Protein AF-A0A964V920-F1 (afdb_monomer_lite)

Radius of gyration: 28.61 Å; chains: 1; bounding box: 91×69×98 Å

Sequence (365 aa):
MGSPFAIFSTWSSLCLISLILVFPAISQGGIHVPGEPPLLPPNPTFSQTRLVLSELRGLAMAEQSEQLKAQSGLYPFYSGLRKTVEEKIAQGKATLDEEIQLGGCLLRLNQPAKAMAVLEAAWKKAPADFPSKHLLLANLATAYGVNDLFIDRAVDTQRDAIKAWPGPEKDFKKWEAAFRAEVVFLKLLQEKQLKGNSRERPEDAPPAVFGNFSNEWKKSTFQPGKTSIAFYERFPPDSMEICSLFLTWLPLDNQLYWLYGELLNATGDKIAAGKVLDELINARQM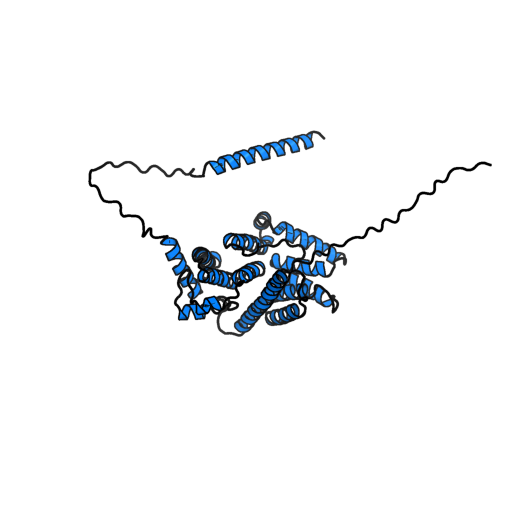SNSPALFEHSKILRRQSAEGPLEKDAPRPEKKGEDSPSKEAEKPRNLLGGDLRFLVVGLIAGIFTCFILQKQFKQWLGK

Structure (mmCIF, N/CA/C/O backbone):
data_AF-A0A964V920-F1
#
_entry.id   AF-A0A964V920-F1
#
loop_
_atom_site.group_PDB
_atom_site.id
_atom_site.type_symbol
_atom_site.label_atom_id
_atom_site.label_alt_id
_atom_site.label_comp_id
_atom_site.label_asym_id
_atom_site.label_entity_id
_atom_site.label_seq_id
_atom_site.pdbx_PDB_ins_code
_atom_site.Cartn_x
_atom_site.Cartn_y
_atom_site.Cartn_z
_atom_site.occupancy
_atom_site.B_iso_or_equiv
_atom_site.auth_seq_id
_atom_site.auth_comp_id
_atom_site.auth_asym_id
_atom_site.auth_atom_id
_atom_site.pdbx_PDB_model_num
ATOM 1 N N . MET A 1 1 ? -36.321 45.200 62.699 1.00 42.34 1 MET A N 1
ATOM 2 C CA . MET A 1 1 ? -37.104 44.948 61.470 1.00 42.34 1 MET A CA 1
ATOM 3 C C . MET A 1 1 ? -36.467 45.758 60.356 1.00 42.34 1 MET A C 1
ATOM 5 O O . MET A 1 1 ? -36.460 46.974 60.459 1.00 42.34 1 MET A O 1
ATOM 9 N N . GLY A 1 2 ? -35.841 45.104 59.380 1.00 42.81 2 GLY A N 1
ATOM 10 C CA . GLY A 1 2 ? -35.085 45.771 58.316 1.00 42.81 2 GLY A CA 1
ATOM 11 C C . GLY A 1 2 ? -34.048 44.821 57.733 1.00 42.81 2 GLY A C 1
ATOM 12 O O . GLY A 1 2 ? -32.896 44.835 58.152 1.00 42.81 2 GLY A O 1
ATOM 13 N N . SER A 1 3 ? -34.503 43.950 56.835 1.00 41.03 3 SER A N 1
ATOM 14 C CA . SER A 1 3 ? -33.680 42.987 56.099 1.00 41.03 3 SER A CA 1
ATOM 15 C C . SER A 1 3 ? -33.380 43.496 54.679 1.00 41.03 3 SER A C 1
ATOM 17 O O . SER A 1 3 ? -34.088 44.382 54.197 1.00 41.03 3 SER A O 1
ATOM 19 N N . PRO A 1 4 ? -32.327 42.970 54.026 1.00 61.66 4 PRO A N 1
ATOM 20 C CA . PRO A 1 4 ? -31.564 43.668 52.996 1.00 61.66 4 PRO A CA 1
ATOM 21 C C . PRO A 1 4 ? -31.785 43.138 51.564 1.00 61.66 4 PRO A C 1
ATOM 23 O O . PRO A 1 4 ? -32.410 42.105 51.351 1.00 61.66 4 PRO A O 1
ATOM 26 N N . PHE A 1 5 ? -31.233 43.894 50.607 1.00 53.88 5 PHE A N 1
ATOM 27 C CA . PHE A 1 5 ? -30.747 43.531 49.265 1.00 53.88 5 PHE A CA 1
ATOM 28 C C . PHE A 1 5 ? -30.962 42.089 48.755 1.00 53.88 5 PHE A C 1
ATOM 30 O O . PHE A 1 5 ? -30.402 41.143 49.302 1.00 53.88 5 PHE A O 1
ATOM 37 N N . ALA A 1 6 ? -31.573 41.964 47.569 1.00 44.09 6 ALA A N 1
ATOM 38 C CA . ALA A 1 6 ? -31.271 40.883 46.627 1.00 44.09 6 ALA A CA 1
ATOM 39 C C . ALA A 1 6 ? -31.465 41.350 45.173 1.00 44.09 6 ALA A C 1
ATOM 41 O O . ALA A 1 6 ? -32.558 41.708 44.740 1.00 44.09 6 ALA A O 1
ATOM 42 N N . ILE A 1 7 ? -30.350 41.359 44.447 1.00 46.28 7 ILE A N 1
ATOM 43 C CA . ILE A 1 7 ? -30.202 41.644 43.020 1.00 46.28 7 ILE A CA 1
ATOM 44 C C . ILE A 1 7 ? -30.620 40.382 42.256 1.00 46.28 7 ILE A C 1
ATOM 46 O O . ILE A 1 7 ? -29.995 39.336 42.420 1.00 46.28 7 ILE A O 1
ATOM 50 N N . PHE A 1 8 ? -31.654 40.463 41.418 1.00 41.94 8 PHE A N 1
ATOM 51 C CA . PHE A 1 8 ? -31.986 39.397 40.470 1.00 41.94 8 PHE A CA 1
ATOM 52 C C . PHE A 1 8 ? -31.088 39.527 39.236 1.00 41.94 8 PHE A C 1
ATOM 54 O O . PHE A 1 8 ? -31.253 40.446 38.433 1.00 41.94 8 PHE A O 1
ATOM 61 N N . SER A 1 9 ? -30.118 38.618 39.104 1.00 42.16 9 SER A N 1
ATOM 62 C CA . SER A 1 9 ? -29.313 38.468 37.895 1.00 42.16 9 SER A CA 1
ATOM 63 C C . SER A 1 9 ? -30.071 37.642 36.854 1.00 42.16 9 SER A C 1
ATOM 65 O O . SER A 1 9 ? -30.675 36.606 37.137 1.00 42.16 9 SER A O 1
ATOM 67 N N . THR A 1 10 ? -30.059 38.140 35.627 1.00 46.12 10 THR A N 1
ATOM 68 C CA . THR A 1 10 ? -30.609 37.508 34.435 1.00 46.12 10 THR A CA 1
ATOM 69 C C . THR A 1 10 ? -29.716 36.343 34.009 1.00 46.12 10 THR A C 1
ATOM 71 O O . THR A 1 10 ? -28.602 36.525 33.519 1.00 46.12 10 THR A O 1
ATOM 74 N N . TRP A 1 11 ? -30.207 35.117 34.184 1.00 39.06 11 TRP A N 1
ATOM 75 C CA . TRP A 1 11 ? -29.575 33.913 33.649 1.00 39.06 11 TRP A CA 1
ATOM 76 C C . TRP A 1 11 ? -29.790 33.856 32.133 1.00 39.06 11 TRP A C 1
ATOM 78 O O . TRP A 1 11 ? -30.813 33.384 31.639 1.00 39.06 11 TRP A O 1
ATOM 88 N N . SER A 1 12 ? -28.814 34.371 31.386 1.00 40.31 12 SER A N 1
ATOM 89 C CA . SER A 1 12 ? -28.723 34.165 29.942 1.00 40.31 12 SER A CA 1
ATOM 90 C C . SER A 1 12 ? -28.344 32.713 29.673 1.00 40.31 12 SER A C 1
ATOM 92 O O . SER A 1 12 ? -27.230 32.277 29.956 1.00 40.31 12 SER A O 1
ATOM 94 N N . SER A 1 13 ? -29.301 31.966 29.128 1.00 42.69 13 SER A N 1
ATOM 95 C CA . SER A 1 13 ? -29.110 30.618 28.604 1.00 42.69 13 SER A CA 1
ATOM 96 C C . SER A 1 13 ? -28.211 30.672 27.366 1.00 42.69 13 SER A C 1
ATOM 98 O O . SER A 1 13 ? -28.683 30.805 26.240 1.00 42.69 13 SER A O 1
ATOM 100 N N . LEU A 1 14 ? -26.899 30.580 27.571 1.00 39.88 14 LEU A N 1
ATOM 101 C CA . LEU A 1 14 ? -25.943 30.274 26.511 1.00 39.88 14 LEU A CA 1
ATOM 102 C C . LEU A 1 14 ? -26.064 28.781 26.185 1.00 39.88 14 LEU A C 1
ATOM 104 O O . LEU A 1 14 ? -25.364 27.939 26.744 1.00 39.88 14 LEU A O 1
ATOM 108 N N . CYS A 1 15 ? -26.980 28.459 25.269 1.00 38.25 15 CYS A N 1
ATOM 109 C CA . CYS A 1 15 ? -26.906 27.235 24.482 1.00 38.25 15 CYS A CA 1
ATOM 110 C C . CYS A 1 15 ? -25.593 27.270 23.693 1.00 38.25 15 CYS A C 1
ATOM 112 O O . CYS A 1 15 ? -25.516 27.836 22.603 1.00 38.25 15 CYS A O 1
ATOM 114 N N . LEU A 1 16 ? -24.548 26.678 24.268 1.00 35.72 16 LEU A N 1
ATOM 115 C CA . LEU A 1 16 ? -23.360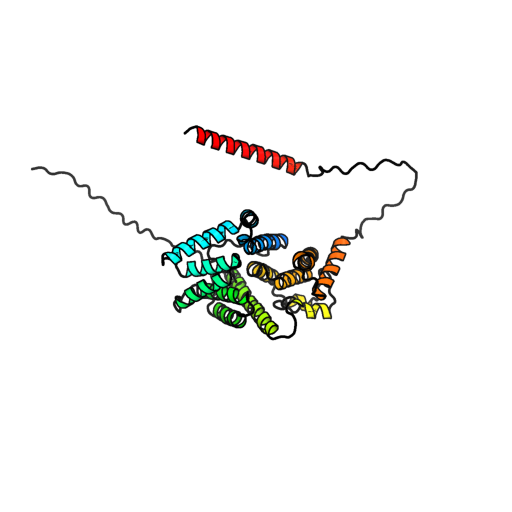 26.253 23.544 1.00 35.72 16 LEU A CA 1
ATOM 116 C C . LEU A 1 16 ? -23.809 25.172 22.557 1.00 35.72 16 LEU A C 1
ATOM 118 O O . LEU A 1 16 ? -23.833 23.982 22.865 1.00 35.72 16 LEU A O 1
ATOM 122 N N . ILE A 1 17 ? -24.208 25.612 21.365 1.00 40.47 17 ILE A N 1
ATOM 123 C CA . ILE A 1 17 ? -24.264 24.769 20.178 1.00 40.47 17 ILE A CA 1
ATOM 124 C C . ILE A 1 17 ? -22.823 24.309 19.965 1.00 40.47 17 ILE A C 1
ATOM 126 O O . ILE A 1 17 ? -22.006 25.009 19.369 1.00 40.47 17 ILE A O 1
ATOM 130 N N . SER A 1 18 ? -22.494 23.146 20.528 1.00 37.16 18 SER A N 1
ATOM 131 C CA . SER A 1 18 ? -21.331 22.373 20.121 1.00 37.16 18 SER A CA 1
ATOM 132 C C . SER A 1 18 ? -21.598 21.957 18.686 1.00 37.16 18 SER A C 1
ATOM 134 O O . SER A 1 18 ? -22.197 20.919 18.416 1.00 37.16 18 SER A O 1
ATOM 136 N N . LEU A 1 19 ? -21.216 22.834 17.761 1.00 34.91 19 LEU A N 1
ATOM 137 C CA . LEU A 1 19 ? -21.090 22.517 16.357 1.00 34.91 19 LEU A CA 1
ATOM 138 C C . LEU A 1 19 ? -19.951 21.498 16.278 1.00 34.91 19 LEU A C 1
ATOM 140 O O . LEU A 1 19 ? -18.784 21.854 16.125 1.00 34.91 19 LEU A O 1
ATOM 144 N N . ILE A 1 20 ? -20.287 20.224 16.483 1.00 35.53 20 ILE A N 1
ATOM 145 C CA . ILE A 1 20 ? -19.425 19.108 16.127 1.00 35.53 20 ILE A CA 1
ATOM 146 C C . ILE A 1 20 ? -19.290 19.227 14.613 1.00 35.53 20 ILE A C 1
ATOM 148 O O . ILE A 1 20 ? -20.144 18.773 13.853 1.00 35.53 20 ILE A O 1
ATOM 152 N N . LEU A 1 21 ? -18.248 19.932 14.175 1.00 31.80 21 LEU A N 1
ATOM 153 C CA . LEU A 1 21 ? -17.734 19.818 12.826 1.00 31.80 21 LEU A CA 1
ATOM 154 C C . LEU A 1 21 ? -17.261 18.374 12.712 1.00 31.80 21 LEU A C 1
ATOM 156 O O . LEU A 1 21 ? -16.116 18.047 13.018 1.00 31.80 21 LEU A O 1
ATOM 160 N N . VAL A 1 22 ? -18.187 17.498 12.324 1.00 33.38 22 VAL A N 1
ATOM 161 C CA . VAL A 1 22 ? -17.870 16.222 11.703 1.00 33.38 22 VAL A CA 1
ATOM 162 C C . VAL A 1 22 ? -17.134 16.618 10.434 1.00 33.38 22 VAL A C 1
ATOM 164 O O . VAL A 1 22 ? -17.746 16.895 9.403 1.00 33.38 22 VAL A O 1
ATOM 167 N N . PHE A 1 23 ? -15.815 16.786 10.541 1.00 33.75 23 PHE A N 1
ATOM 168 C CA . PHE A 1 23 ? -14.968 16.860 9.368 1.00 33.75 23 PHE A CA 1
ATOM 169 C C . PHE A 1 23 ? -15.280 15.582 8.597 1.00 33.75 23 PHE A C 1
ATOM 171 O O . PHE A 1 23 ? -15.105 14.506 9.176 1.00 33.75 23 PHE A O 1
ATOM 178 N N . PRO A 1 24 ? -15.822 15.669 7.366 1.00 38.16 24 PRO A N 1
ATOM 179 C CA . PRO A 1 24 ? -16.052 14.476 6.577 1.00 38.16 24 PRO A CA 1
ATOM 180 C C . PRO A 1 24 ? -14.706 13.772 6.514 1.00 38.16 24 PRO A C 1
ATOM 182 O O . PRO A 1 24 ? -13.712 14.375 6.087 1.00 38.16 24 PRO A O 1
ATOM 185 N N . ALA A 1 25 ? -14.662 12.562 7.077 1.00 42.47 25 ALA A N 1
ATOM 186 C CA . ALA A 1 25 ? -13.478 11.735 7.048 1.00 42.47 25 ALA A CA 1
ATOM 187 C C . ALA A 1 25 ? -13.023 11.734 5.595 1.00 42.47 25 ALA A C 1
ATOM 189 O O . ALA A 1 25 ? -13.788 11.404 4.692 1.00 42.47 25 ALA A O 1
ATOM 190 N N . ILE A 1 26 ? -11.817 12.243 5.361 1.00 44.16 26 ILE A N 1
ATOM 191 C CA . ILE A 1 26 ? -11.209 12.199 4.044 1.00 44.16 26 ILE A CA 1
ATOM 192 C C . ILE A 1 26 ? -11.205 10.719 3.693 1.00 44.16 26 ILE A C 1
ATOM 194 O O . ILE A 1 26 ? -10.486 9.966 4.340 1.00 44.16 26 ILE A O 1
ATOM 198 N N . SER A 1 27 ? -12.065 10.309 2.760 1.00 46.28 27 SER A N 1
ATOM 199 C CA . SER A 1 27 ? -12.111 8.932 2.290 1.00 46.28 27 SER A CA 1
ATOM 200 C C . SER A 1 27 ? -10.770 8.661 1.608 1.00 46.28 27 SER A C 1
ATOM 202 O O . SER A 1 27 ? -10.536 9.051 0.467 1.00 46.28 27 SER A O 1
ATOM 204 N N . GLN A 1 28 ? -9.814 8.159 2.381 1.00 56.12 28 GLN A N 1
ATOM 205 C CA . GLN A 1 28 ? -8.540 7.643 1.907 1.00 56.12 28 GLN A CA 1
ATOM 206 C C . GLN A 1 28 ? -8.825 6.179 1.631 1.00 56.12 28 GLN A C 1
ATOM 208 O O . GLN A 1 28 ? -9.186 5.517 2.575 1.00 56.12 28 GLN A O 1
ATOM 213 N N . GLY A 1 29 ? -8.734 5.643 0.415 1.00 58.56 29 GLY A N 1
ATOM 214 C CA . GLY A 1 29 ? -8.938 4.192 0.260 1.00 58.56 29 GLY A CA 1
ATOM 215 C C . GLY A 1 29 ? -7.965 3.374 1.140 1.00 58.56 29 GLY A C 1
ATOM 216 O O . GLY A 1 29 ? -6.913 3.887 1.534 1.00 58.56 29 GLY A O 1
ATOM 217 N N . GLY A 1 30 ? -8.276 2.097 1.371 1.00 80.56 30 GLY A N 1
ATOM 218 C CA . GLY A 1 30 ? -7.382 1.052 1.873 1.00 80.56 30 GLY A CA 1
ATOM 219 C C . GLY A 1 30 ? -7.142 1.037 3.376 1.00 80.56 30 GLY A C 1
ATOM 220 O O . GLY A 1 30 ? -8.001 0.578 4.121 1.00 80.56 30 GLY A O 1
ATOM 221 N N . ILE A 1 31 ? -5.946 1.447 3.827 1.00 91.06 31 ILE A N 1
ATOM 222 C CA . ILE A 1 31 ? -5.672 1.574 5.269 1.00 91.06 31 ILE A CA 1
ATOM 223 C C . ILE A 1 31 ? -6.247 2.900 5.756 1.00 91.06 31 ILE A C 1
ATOM 225 O O . ILE A 1 31 ? -5.684 3.965 5.511 1.00 91.06 31 ILE A O 1
ATOM 229 N N . HIS A 1 32 ? -7.338 2.801 6.502 1.00 90.12 32 HIS A N 1
ATOM 230 C CA . HIS A 1 32 ? -8.063 3.912 7.093 1.00 90.12 32 HIS A CA 1
ATOM 231 C C . HIS A 1 32 ? -7.600 4.146 8.529 1.00 90.12 32 HIS A C 1
ATOM 233 O O . HIS A 1 32 ? -7.903 3.361 9.432 1.00 90.12 32 HIS A O 1
ATOM 239 N N . VAL A 1 33 ? -6.902 5.255 8.762 1.00 92.25 33 VAL A N 1
ATOM 240 C CA . VAL A 1 33 ? -6.601 5.762 10.107 1.00 92.25 33 VAL A CA 1
ATOM 241 C C . VAL A 1 33 ? -7.233 7.150 10.222 1.00 92.25 33 VAL A C 1
ATOM 243 O O . VAL A 1 33 ? -6.644 8.131 9.771 1.00 92.25 33 VAL A O 1
ATOM 246 N N . PRO A 1 34 ? -8.450 7.275 10.786 1.00 84.31 34 PRO A N 1
ATOM 247 C CA . PRO A 1 34 ? -9.094 8.575 10.957 1.00 84.31 34 PRO A CA 1
ATOM 248 C C . PRO A 1 34 ? -8.151 9.598 11.609 1.00 84.31 34 PRO A C 1
ATOM 250 O O . PRO A 1 34 ? -7.499 9.302 12.608 1.00 84.31 34 PRO A O 1
ATOM 253 N N . GLY A 1 35 ? -8.045 10.797 11.030 1.00 83.25 35 GLY A N 1
ATOM 254 C CA . GLY A 1 35 ? -7.129 11.846 11.502 1.00 83.25 35 GLY A CA 1
ATOM 255 C C . GLY A 1 35 ? -5.669 11.710 11.042 1.00 83.25 35 GLY A C 1
ATOM 256 O O . GLY A 1 35 ? -4.861 12.577 11.370 1.00 83.25 35 GLY A O 1
ATOM 257 N N . GLU A 1 36 ? -5.321 10.676 10.272 1.00 87.69 36 GLU A N 1
ATOM 258 C CA . GLU A 1 36 ? -4.019 10.567 9.610 1.00 87.69 36 GLU A CA 1
ATOM 259 C C . GLU A 1 36 ? -3.885 11.650 8.523 1.00 87.69 36 GLU A C 1
ATOM 261 O O . GLU A 1 36 ? -4.771 11.781 7.666 1.00 87.69 36 GLU A O 1
ATOM 266 N N . PRO A 1 37 ? -2.800 12.449 8.526 1.00 84.81 37 PRO A N 1
ATOM 267 C CA . PRO A 1 37 ? -2.555 13.393 7.445 1.00 84.81 37 PRO A CA 1
ATOM 268 C C . PRO A 1 37 ? -2.375 12.642 6.116 1.00 84.81 37 PRO A C 1
ATOM 270 O O . PRO A 1 37 ? -1.885 11.512 6.110 1.00 84.81 37 PRO A O 1
ATOM 273 N N . PRO A 1 38 ? -2.735 13.249 4.972 1.00 87.19 38 PRO A N 1
ATOM 274 C CA . PRO A 1 38 ? -2.490 12.624 3.680 1.00 87.19 38 PRO A CA 1
ATOM 275 C C . PRO A 1 38 ? -0.991 12.348 3.518 1.00 87.19 38 PRO A C 1
ATOM 277 O O . PRO A 1 38 ? -0.176 13.269 3.560 1.00 87.19 38 PRO A O 1
ATOM 280 N N . LEU A 1 39 ? -0.637 11.074 3.338 1.00 91.69 39 LEU A N 1
ATOM 281 C CA . LEU A 1 39 ? 0.758 10.651 3.199 1.00 91.69 39 LEU A CA 1
ATOM 282 C C . LEU A 1 39 ? 1.371 11.119 1.877 1.00 91.69 39 LEU A C 1
ATOM 284 O O . LEU A 1 39 ? 2.557 11.426 1.816 1.00 91.69 39 LEU A O 1
ATOM 288 N N . LEU A 1 40 ? 0.563 11.179 0.818 1.00 91.69 40 LEU A N 1
ATOM 289 C CA . LEU A 1 40 ? 0.979 11.625 -0.506 1.00 91.69 40 LEU A CA 1
ATOM 290 C C . LEU A 1 40 ? 0.115 12.806 -0.961 1.00 91.69 40 LEU A C 1
ATOM 292 O O . LEU A 1 40 ? -1.093 12.813 -0.709 1.00 91.69 40 LEU A O 1
ATOM 296 N N . PRO A 1 41 ? 0.705 13.801 -1.645 1.00 91.00 41 PRO A N 1
ATOM 297 C CA . PRO A 1 41 ? -0.080 14.789 -2.367 1.00 91.00 41 PRO A CA 1
ATOM 298 C C . PRO A 1 41 ? -0.758 14.143 -3.591 1.00 91.00 41 PRO A C 1
ATOM 300 O O . PRO A 1 41 ? -0.290 13.101 -4.060 1.00 91.00 41 PRO A O 1
ATOM 303 N N . PRO A 1 42 ? -1.800 14.775 -4.161 1.00 87.25 42 PRO A N 1
ATOM 304 C CA . PRO A 1 42 ? -2.333 14.377 -5.462 1.00 87.25 42 PRO A CA 1
ATOM 305 C C . PRO A 1 42 ? -1.228 14.375 -6.524 1.00 87.25 42 PRO A C 1
ATOM 307 O O . PRO A 1 42 ? -0.417 15.302 -6.564 1.00 87.25 42 PRO A O 1
ATOM 310 N N . ASN A 1 43 ? -1.218 13.366 -7.398 1.00 87.44 43 ASN A N 1
ATOM 311 C CA . ASN A 1 43 ? -0.181 13.165 -8.424 1.00 87.44 43 ASN A CA 1
ATOM 312 C C . ASN A 1 43 ? 1.257 13.193 -7.857 1.00 87.44 43 ASN A C 1
ATOM 314 O O . ASN A 1 43 ? 2.065 14.049 -8.237 1.00 87.44 43 ASN A O 1
ATOM 318 N N . PRO A 1 44 ? 1.600 12.281 -6.931 1.00 92.75 44 PRO A N 1
ATOM 319 C CA . PRO A 1 44 ? 2.896 12.307 -6.273 1.00 92.75 44 PRO A CA 1
ATOM 320 C C . PRO A 1 44 ? 4.027 12.016 -7.264 1.00 92.75 44 PRO A C 1
ATOM 322 O O . PRO A 1 44 ? 3.958 11.097 -8.080 1.00 92.75 44 PRO A O 1
ATOM 325 N N . THR A 1 45 ? 5.121 12.767 -7.155 1.00 95.62 45 THR A N 1
ATOM 326 C CA . THR A 1 45 ? 6.350 12.486 -7.911 1.00 95.62 45 THR A CA 1
ATOM 327 C C . THR A 1 45 ? 7.004 11.185 -7.436 1.00 95.62 45 THR A C 1
ATOM 329 O O . THR A 1 45 ? 6.775 10.720 -6.312 1.00 95.62 45 THR A O 1
ATOM 332 N N . PHE A 1 46 ? 7.909 10.626 -8.248 1.00 96.31 46 PHE A N 1
ATOM 333 C CA . PHE A 1 46 ? 8.715 9.471 -7.844 1.00 96.31 46 PHE A CA 1
ATOM 334 C C . PHE A 1 46 ? 9.451 9.700 -6.515 1.00 96.31 46 PHE A C 1
ATOM 336 O O . PHE A 1 46 ? 9.410 8.845 -5.632 1.00 96.31 46 PHE A O 1
ATOM 343 N N . SER A 1 47 ? 10.088 10.863 -6.347 1.00 97.00 47 SER A N 1
ATOM 344 C CA . SER A 1 47 ? 10.846 11.197 -5.136 1.00 97.00 47 SER A CA 1
ATOM 345 C C . SER A 1 47 ? 9.960 11.268 -3.891 1.00 97.00 47 SER A C 1
ATOM 347 O O . SER A 1 47 ? 10.352 10.756 -2.846 1.00 97.00 47 SER A O 1
ATOM 349 N N . GLN A 1 48 ? 8.763 11.858 -4.003 1.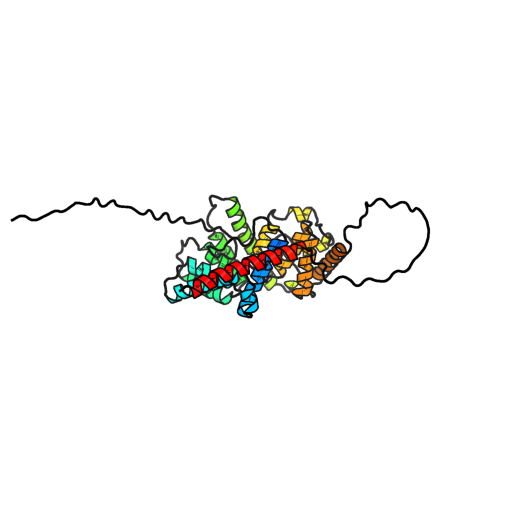00 96.00 48 GLN A N 1
ATOM 350 C CA . GLN A 1 48 ? 7.795 11.920 -2.901 1.00 96.00 48 GLN A CA 1
ATOM 351 C C . GLN A 1 48 ? 7.295 10.524 -2.527 1.00 96.00 48 GLN A C 1
ATOM 353 O O . GLN A 1 48 ? 7.355 10.149 -1.358 1.00 96.00 48 GLN A O 1
ATOM 358 N N . THR A 1 49 ? 6.890 9.731 -3.524 1.00 96.38 49 THR A N 1
ATOM 359 C CA . THR A 1 49 ? 6.439 8.348 -3.313 1.00 96.38 49 THR A CA 1
ATOM 360 C C . THR A 1 49 ? 7.524 7.520 -2.631 1.00 96.38 49 THR A C 1
ATOM 362 O O . THR A 1 49 ? 7.263 6.843 -1.641 1.00 96.38 49 THR A O 1
ATOM 365 N N . ARG A 1 50 ? 8.773 7.620 -3.102 1.00 95.94 50 ARG A N 1
ATOM 366 C CA . ARG A 1 50 ? 9.911 6.890 -2.532 1.00 95.94 50 ARG A CA 1
ATOM 367 C C . ARG A 1 50 ? 10.245 7.324 -1.104 1.00 95.94 50 ARG A C 1
ATOM 369 O O . ARG A 1 50 ? 10.582 6.465 -0.293 1.00 95.94 50 ARG A O 1
ATOM 376 N N . LEU A 1 51 ? 10.164 8.621 -0.797 1.00 94.81 51 LEU A N 1
ATOM 377 C CA . LEU A 1 51 ? 10.414 9.143 0.549 1.00 94.81 51 LEU A CA 1
ATOM 378 C C . LEU A 1 51 ? 9.400 8.577 1.548 1.00 94.81 51 LEU A C 1
ATOM 380 O O . LEU A 1 51 ? 9.796 7.946 2.524 1.00 94.81 51 LEU A O 1
ATOM 384 N N . VAL A 1 52 ? 8.107 8.718 1.247 1.00 94.69 52 VAL A N 1
ATOM 385 C CA . VAL A 1 52 ? 7.012 8.195 2.081 1.00 94.69 52 VAL A CA 1
ATOM 386 C C . VAL A 1 52 ? 7.131 6.685 2.245 1.00 94.69 52 VAL A C 1
ATOM 388 O O . VAL A 1 52 ? 7.044 6.158 3.351 1.00 94.69 52 VAL A O 1
ATOM 391 N N . LEU A 1 53 ? 7.405 5.973 1.152 1.00 94.81 53 LEU A N 1
ATOM 392 C CA . LEU A 1 53 ? 7.585 4.529 1.179 1.00 94.81 53 LEU A CA 1
ATOM 393 C C . LEU A 1 53 ? 8.765 4.114 2.071 1.00 94.81 53 LEU A C 1
ATOM 395 O O . LEU A 1 53 ? 8.661 3.130 2.800 1.00 94.81 53 LEU A O 1
ATOM 399 N N . SER A 1 54 ? 9.870 4.866 2.061 1.00 93.00 54 SER A N 1
ATOM 400 C CA . SER A 1 54 ? 11.004 4.634 2.963 1.00 93.00 54 SER A CA 1
ATOM 401 C C . SER A 1 54 ? 10.612 4.804 4.432 1.00 93.00 54 SER A C 1
ATOM 403 O O . SER A 1 54 ? 10.997 3.973 5.254 1.00 93.00 54 SER A O 1
ATOM 405 N N . GLU A 1 55 ? 9.834 5.835 4.769 1.00 92.88 55 GLU A N 1
ATOM 406 C CA . GLU A 1 55 ? 9.355 6.051 6.140 1.00 92.88 55 GLU A CA 1
ATOM 407 C C . GLU A 1 55 ? 8.432 4.920 6.604 1.00 92.88 55 GLU A C 1
ATOM 409 O O . GLU A 1 55 ? 8.646 4.359 7.680 1.00 92.88 55 GLU A O 1
ATOM 414 N N . LEU A 1 56 ? 7.462 4.529 5.771 1.00 93.25 56 LEU A N 1
ATOM 415 C CA . LEU A 1 56 ? 6.517 3.448 6.068 1.00 93.25 56 LEU A CA 1
ATOM 416 C C . LEU A 1 56 ? 7.211 2.088 6.222 1.00 93.25 56 LEU A C 1
ATOM 418 O O . LEU A 1 56 ? 6.902 1.321 7.130 1.00 93.25 56 LEU A O 1
ATOM 422 N N . ARG A 1 57 ? 8.197 1.787 5.371 1.00 92.06 57 ARG A N 1
ATOM 423 C CA . ARG A 1 57 ? 9.024 0.575 5.506 1.00 92.06 57 ARG A CA 1
ATOM 424 C C . ARG A 1 57 ? 9.857 0.607 6.788 1.00 92.06 57 ARG A C 1
ATOM 426 O O . ARG A 1 57 ? 10.028 -0.428 7.424 1.00 92.06 57 ARG A O 1
ATOM 433 N N . GLY A 1 58 ? 10.337 1.788 7.181 1.00 90.75 58 GLY A N 1
ATOM 434 C CA . GLY A 1 58 ? 11.015 2.002 8.456 1.00 90.75 58 GLY A CA 1
ATOM 435 C C . GLY A 1 58 ? 10.125 1.674 9.656 1.00 90.75 58 GLY A C 1
ATOM 436 O O . GLY A 1 58 ? 10.589 1.006 10.576 1.00 90.75 58 GLY A O 1
ATOM 437 N N . LEU A 1 59 ? 8.838 2.053 9.623 1.00 90.44 59 LEU A N 1
ATOM 438 C CA . LEU A 1 59 ? 7.869 1.717 10.681 1.00 90.44 59 LEU A CA 1
ATOM 439 C C . LEU A 1 59 ? 7.744 0.214 10.900 1.00 90.44 59 LEU A C 1
ATOM 441 O O . LEU A 1 59 ? 7.762 -0.244 12.041 1.00 90.44 59 LEU A O 1
ATOM 445 N N . ALA A 1 60 ? 7.673 -0.549 9.810 1.00 85.06 60 ALA A N 1
ATOM 446 C CA . ALA A 1 60 ? 7.527 -1.998 9.863 1.00 85.06 60 ALA A CA 1
ATOM 447 C C . ALA A 1 60 ? 8.700 -2.710 10.559 1.00 85.06 60 ALA A C 1
ATOM 449 O O . ALA A 1 60 ? 8.535 -3.814 11.077 1.00 85.06 60 ALA A O 1
ATOM 450 N N . MET A 1 61 ? 9.877 -2.080 10.569 1.00 82.56 61 MET A N 1
ATOM 451 C CA . MET A 1 61 ? 11.095 -2.588 11.205 1.00 82.56 61 MET A CA 1
ATOM 452 C C . MET A 1 61 ? 11.386 -1.916 12.554 1.00 82.56 61 MET A C 1
ATOM 454 O O . MET A 1 61 ? 12.269 -2.359 13.289 1.00 82.56 61 MET A O 1
ATOM 458 N N . ALA A 1 62 ? 10.658 -0.850 12.897 1.00 77.00 62 ALA A N 1
ATOM 459 C CA . ALA A 1 62 ? 10.985 0.019 14.018 1.00 77.00 62 ALA A CA 1
ATOM 460 C C . ALA A 1 62 ? 10.907 -0.705 15.368 1.00 77.00 62 ALA A C 1
ATOM 462 O O . ALA A 1 62 ? 11.733 -0.451 16.235 1.00 77.00 62 ALA A O 1
ATOM 463 N N . GLU A 1 63 ? 9.995 -1.664 15.564 1.00 72.94 63 GLU A N 1
ATOM 464 C CA . GLU A 1 63 ? 9.936 -2.412 16.833 1.00 72.94 63 GLU A CA 1
ATOM 465 C C . GLU A 1 63 ? 11.226 -3.181 17.150 1.00 72.94 63 GLU A C 1
ATOM 467 O O . GLU A 1 63 ? 11.524 -3.403 18.322 1.00 72.94 63 GLU A O 1
ATOM 472 N N . GLN A 1 64 ? 12.017 -3.516 16.129 1.00 78.00 64 GLN A N 1
ATOM 473 C CA . GLN A 1 64 ? 13.253 -4.285 16.260 1.00 78.00 64 GLN A CA 1
ATOM 474 C C . GLN A 1 64 ? 14.492 -3.400 16.476 1.00 78.00 64 GLN A C 1
ATOM 476 O O . GLN A 1 64 ? 15.572 -3.922 16.741 1.00 78.00 64 GLN A O 1
ATOM 481 N N . SER A 1 65 ? 14.368 -2.071 16.360 1.00 82.38 65 SER A N 1
ATOM 482 C CA . SER A 1 65 ? 15.506 -1.153 16.469 1.00 82.38 65 SER A CA 1
ATOM 483 C C . SER A 1 65 ? 15.102 0.222 16.995 1.00 82.38 65 SER A C 1
ATOM 485 O O . SER A 1 65 ? 14.425 0.993 16.316 1.00 82.38 65 SER A O 1
ATOM 487 N N . GLU A 1 66 ? 15.610 0.578 18.177 1.00 81.00 66 GLU A N 1
ATOM 488 C CA . GLU A 1 66 ? 15.468 1.928 18.748 1.00 81.00 66 GLU A CA 1
ATOM 489 C C . GLU A 1 66 ? 16.023 3.018 17.823 1.00 81.00 66 GLU A C 1
ATOM 491 O O . GLU A 1 66 ? 15.466 4.111 17.726 1.00 81.00 66 GLU A O 1
ATOM 496 N N . GLN A 1 67 ? 17.081 2.706 17.072 1.00 79.50 67 GLN A N 1
ATOM 497 C CA . GLN A 1 67 ? 17.640 3.629 16.091 1.00 79.50 67 GLN A CA 1
ATOM 498 C C . GLN A 1 67 ? 16.651 3.912 14.950 1.00 79.50 67 GLN A C 1
ATOM 500 O O . GLN A 1 67 ? 16.501 5.065 14.551 1.00 79.50 67 GLN A O 1
ATOM 505 N N . LEU A 1 68 ? 15.942 2.893 14.450 1.00 79.81 68 LEU A N 1
ATOM 506 C CA . LEU A 1 68 ? 14.931 3.074 13.400 1.00 79.81 68 LEU A CA 1
ATOM 507 C C . LEU A 1 68 ? 13.705 3.837 13.916 1.00 79.81 68 LEU A C 1
ATOM 509 O O . LEU A 1 68 ? 13.159 4.667 13.189 1.00 79.81 68 LEU A O 1
ATOM 513 N N . LYS A 1 69 ? 13.314 3.626 15.181 1.00 81.56 69 LYS A N 1
ATOM 514 C CA . LYS A 1 69 ? 12.259 4.425 15.833 1.00 81.56 69 LYS A CA 1
ATOM 515 C C . LYS A 1 69 ? 12.616 5.907 15.853 1.00 81.56 69 LYS A C 1
ATOM 517 O O . LYS A 1 69 ? 11.781 6.732 15.501 1.00 81.56 69 LYS A O 1
ATOM 522 N N . ALA A 1 70 ? 13.853 6.237 16.229 1.00 79.19 70 ALA A N 1
ATOM 523 C CA . ALA A 1 70 ? 14.322 7.619 16.304 1.00 79.19 70 ALA A CA 1
ATOM 524 C C . ALA A 1 70 ? 14.433 8.301 14.927 1.00 79.19 70 ALA A C 1
ATOM 526 O O . ALA A 1 70 ? 14.342 9.522 14.840 1.00 79.19 70 ALA A O 1
ATOM 527 N N . GLN A 1 71 ? 14.635 7.526 13.857 1.00 80.94 71 GLN A N 1
ATOM 528 C CA . GLN A 1 71 ? 14.781 8.043 12.492 1.00 80.94 71 GLN A CA 1
ATOM 529 C C . GLN A 1 71 ? 13.448 8.219 11.748 1.00 80.94 71 GLN A C 1
ATOM 531 O O . GLN A 1 71 ? 13.398 8.967 10.774 1.00 80.94 71 GLN A O 1
ATOM 536 N N . SER A 1 72 ? 12.375 7.547 12.171 1.00 84.44 72 SER A N 1
ATOM 537 C CA . SER A 1 72 ? 11.069 7.637 11.511 1.00 84.44 72 SER A CA 1
ATOM 538 C C . SER A 1 72 ? 10.249 8.812 12.046 1.00 84.44 72 SER A C 1
ATOM 540 O O . SER A 1 72 ? 9.831 8.807 13.204 1.00 84.44 72 SER A O 1
ATOM 542 N N . GLY A 1 73 ? 9.939 9.787 11.185 1.00 87.31 73 GLY A N 1
ATOM 543 C CA . GLY A 1 73 ? 9.065 10.912 11.540 1.00 87.31 73 GLY A CA 1
ATOM 544 C C . GLY A 1 73 ? 7.629 10.493 11.883 1.00 87.31 73 GLY A C 1
ATOM 545 O O . GLY A 1 73 ? 6.963 11.150 12.681 1.00 87.31 73 GLY A O 1
ATOM 546 N N . LEU A 1 74 ? 7.167 9.367 11.334 1.00 90.25 74 LEU A N 1
ATOM 547 C CA . LEU A 1 74 ? 5.812 8.853 11.538 1.00 90.25 74 LEU A CA 1
ATOM 548 C C . LEU A 1 74 ? 5.671 7.970 12.790 1.00 90.25 74 LEU A C 1
ATOM 550 O O . LEU A 1 74 ? 4.567 7.810 13.313 1.00 90.25 74 LEU A O 1
ATOM 554 N N . TYR A 1 75 ? 6.764 7.391 13.301 1.00 91.38 75 TYR A N 1
ATOM 555 C CA . TYR A 1 75 ? 6.695 6.434 14.412 1.00 91.38 75 TYR A CA 1
ATOM 556 C C . TYR A 1 75 ? 6.100 7.033 15.699 1.00 91.38 75 TYR A C 1
ATOM 558 O O . TYR A 1 75 ? 5.239 6.380 16.302 1.00 91.38 75 TYR A O 1
ATOM 566 N N . PRO A 1 76 ? 6.463 8.261 16.131 1.00 91.56 76 PRO A N 1
ATOM 567 C CA . PRO A 1 76 ? 5.851 8.884 17.306 1.00 91.56 76 PRO A CA 1
ATOM 568 C C . PRO A 1 76 ? 4.333 9.055 17.181 1.00 91.56 76 PRO A C 1
ATOM 570 O O . PRO A 1 76 ? 3.617 8.852 18.159 1.00 91.56 76 PRO A O 1
ATOM 573 N N . PHE A 1 77 ? 3.836 9.369 15.978 1.00 92.38 77 PHE A N 1
ATOM 574 C CA . PHE A 1 77 ? 2.404 9.528 15.723 1.00 92.38 77 PHE A CA 1
ATOM 575 C C . PHE A 1 77 ? 1.652 8.208 15.939 1.00 92.38 77 PHE A C 1
ATOM 577 O O . PHE A 1 77 ? 0.764 8.139 16.789 1.00 92.38 77 PHE A O 1
ATOM 584 N N . TYR A 1 78 ? 2.043 7.136 15.240 1.00 94.31 78 TYR A N 1
ATOM 585 C CA . TYR A 1 78 ? 1.340 5.851 15.348 1.00 94.31 78 TYR A CA 1
ATOM 586 C C . TYR A 1 78 ? 1.538 5.180 16.711 1.00 94.31 78 TYR A C 1
ATOM 588 O O . TYR A 1 78 ? 0.593 4.628 17.268 1.00 94.31 78 TYR A O 1
ATOM 596 N N . SER A 1 79 ? 2.739 5.236 17.293 1.00 92.75 79 SER A N 1
ATOM 597 C CA . SER A 1 79 ? 2.983 4.640 18.615 1.00 92.75 79 SER A CA 1
ATOM 598 C C . SER A 1 79 ? 2.214 5.356 19.729 1.00 92.75 79 SER A C 1
ATOM 600 O O . SER A 1 79 ? 1.657 4.690 20.606 1.00 92.75 79 SER A O 1
ATOM 602 N N . GLY A 1 80 ? 2.125 6.690 19.668 1.00 94.62 80 GLY A N 1
ATOM 603 C CA . GLY A 1 80 ? 1.293 7.486 20.567 1.00 94.62 80 GLY A CA 1
ATOM 604 C C . GLY A 1 80 ? -0.185 7.140 20.418 1.00 94.62 80 GLY A C 1
ATOM 605 O O . GLY A 1 80 ? -0.847 6.832 21.407 1.00 94.62 80 GLY A O 1
ATOM 606 N N . LEU A 1 81 ? -0.673 7.092 19.175 1.00 95.31 81 LEU A N 1
ATOM 607 C CA . LEU A 1 81 ? -2.055 6.737 18.869 1.00 95.31 81 LEU A CA 1
ATOM 608 C C . LEU A 1 81 ? -2.420 5.332 19.363 1.00 95.31 81 LEU A C 1
ATOM 610 O O . LEU A 1 81 ? -3.425 5.168 20.054 1.00 95.31 81 LEU A O 1
ATOM 614 N N . ARG A 1 82 ? -1.574 4.334 19.069 1.00 96.31 82 ARG A N 1
ATOM 615 C CA . ARG A 1 82 ? -1.736 2.953 19.545 1.00 96.31 82 ARG A CA 1
ATOM 616 C C . ARG A 1 82 ? -1.894 2.926 21.060 1.00 96.31 82 ARG A C 1
ATOM 618 O O . ARG A 1 82 ? -2.880 2.393 21.555 1.00 96.31 82 ARG A O 1
ATOM 625 N N . LYS A 1 83 ? -0.958 3.551 21.781 1.00 97.00 83 LYS A N 1
ATOM 626 C CA . LYS A 1 83 ? -0.964 3.585 23.247 1.00 97.00 83 LYS A CA 1
ATOM 627 C C . LYS A 1 83 ? -2.250 4.212 23.792 1.00 97.00 83 LYS A C 1
ATOM 629 O O . LYS A 1 83 ? -2.886 3.633 24.666 1.00 97.00 83 LYS A O 1
ATOM 634 N N . THR A 1 84 ? -2.653 5.368 23.262 1.00 97.19 84 THR A N 1
ATOM 635 C CA . THR A 1 84 ? -3.864 6.063 23.717 1.00 97.19 84 THR A CA 1
ATOM 636 C C . THR A 1 84 ? -5.123 5.223 23.516 1.00 97.19 84 THR A C 1
ATOM 638 O O . THR A 1 84 ? -5.969 5.171 24.408 1.00 97.19 84 THR A O 1
ATOM 641 N N . VAL A 1 85 ? -5.266 4.557 22.368 1.00 97.56 85 VAL A N 1
ATOM 642 C CA . VAL A 1 85 ? -6.457 3.741 22.104 1.00 97.56 85 VAL A CA 1
ATOM 643 C C . VAL A 1 85 ? -6.427 2.427 22.891 1.00 97.56 85 VAL A C 1
ATOM 645 O O . VAL A 1 85 ? -7.449 2.048 23.457 1.00 97.56 85 VAL A O 1
ATOM 648 N N . GLU A 1 86 ? -5.275 1.765 23.018 1.00 97.69 86 GLU A N 1
ATOM 649 C CA . GLU A 1 86 ? -5.131 0.557 23.847 1.00 97.69 86 GLU A CA 1
ATOM 650 C C . GLU A 1 86 ? -5.501 0.826 25.317 1.00 97.69 86 GLU A C 1
ATOM 652 O O . GLU A 1 86 ? -6.223 0.035 25.927 1.00 97.69 86 GLU A O 1
ATOM 657 N N . GLU A 1 87 ? -5.097 1.973 25.875 1.00 97.94 87 GLU A N 1
ATOM 658 C CA . GLU A 1 87 ? -5.490 2.395 27.226 1.00 97.94 87 GLU A CA 1
ATOM 659 C C . GLU A 1 87 ? -7.010 2.599 27.351 1.00 97.94 87 GLU A C 1
ATOM 661 O O . GLU A 1 87 ? -7.610 2.201 28.353 1.00 97.94 87 GLU A O 1
ATOM 666 N N . LYS A 1 88 ? -7.662 3.176 26.333 1.00 98.00 88 LYS A N 1
ATOM 667 C CA . LYS A 1 88 ? -9.126 3.333 26.307 1.00 98.00 88 LYS A CA 1
ATOM 668 C C . LYS A 1 88 ? -9.853 1.995 26.199 1.00 98.00 88 LYS A C 1
ATOM 670 O O . LYS A 1 88 ? -10.866 1.813 26.876 1.00 98.00 88 LYS A O 1
ATOM 675 N N . ILE A 1 89 ? -9.338 1.058 25.400 1.00 96.69 89 ILE A N 1
ATOM 676 C CA . ILE A 1 89 ? -9.884 -0.303 25.286 1.00 96.69 89 ILE A CA 1
ATOM 677 C C . ILE A 1 89 ? -9.772 -1.021 26.632 1.00 96.69 89 ILE A C 1
ATOM 679 O O . ILE A 1 89 ? -10.760 -1.581 27.103 1.00 96.69 89 ILE A O 1
ATOM 683 N N . ALA A 1 90 ? -8.614 -0.942 27.297 1.00 97.12 90 ALA A N 1
ATOM 684 C CA . ALA A 1 90 ? -8.408 -1.540 28.617 1.00 97.12 90 ALA A CA 1
ATOM 685 C C . ALA A 1 90 ? -9.365 -0.972 29.683 1.00 97.12 90 ALA A C 1
ATOM 687 O O . ALA A 1 90 ? -9.771 -1.682 30.599 1.00 97.12 90 ALA A O 1
ATOM 688 N N . GLN A 1 91 ? -9.763 0.297 29.547 1.00 97.69 91 GLN A N 1
ATOM 689 C CA . GLN A 1 91 ? -10.754 0.946 30.411 1.00 97.69 91 GLN A CA 1
ATOM 690 C C . GLN A 1 91 ? -12.213 0.685 29.997 1.00 97.69 91 GLN A C 1
ATOM 692 O O . GLN A 1 91 ? -13.118 1.167 30.679 1.00 97.69 91 GLN A O 1
ATOM 697 N N . GLY A 1 92 ? -12.463 -0.011 28.882 1.00 96.62 92 GLY A N 1
ATOM 698 C CA . GLY A 1 92 ? -13.806 -0.214 28.329 1.00 96.62 92 GLY A CA 1
ATOM 699 C C . GLY A 1 92 ? -14.469 1.070 27.813 1.00 96.62 92 GLY A C 1
ATOM 700 O O . GLY A 1 92 ? -15.693 1.157 27.790 1.00 96.62 92 GLY A O 1
ATOM 701 N N . LYS A 1 93 ? -13.675 2.084 27.447 1.00 97.56 93 LYS A N 1
ATOM 702 C CA . LYS A 1 93 ? -14.147 3.415 27.021 1.00 97.56 93 LYS A CA 1
ATOM 703 C C . LYS A 1 93 ? -13.912 3.715 25.542 1.00 97.56 93 LYS A C 1
ATOM 705 O O . LYS A 1 93 ? -14.287 4.795 25.095 1.00 97.56 93 LYS A O 1
ATOM 710 N N . ALA A 1 94 ? -13.252 2.817 24.813 1.00 97.44 94 ALA A N 1
ATOM 711 C CA . ALA A 1 94 ? -12.970 3.027 23.400 1.00 97.44 94 ALA A CA 1
ATOM 712 C C . ALA A 1 94 ? -14.252 2.982 22.560 1.00 97.44 94 ALA A C 1
ATOM 714 O O . ALA A 1 94 ? -15.121 2.135 22.783 1.00 97.44 94 ALA A O 1
ATOM 715 N N . THR A 1 95 ? -14.363 3.883 21.588 1.00 97.12 95 THR A N 1
ATOM 716 C CA . THR A 1 95 ? -15.432 3.837 20.582 1.00 97.12 95 THR A CA 1
ATOM 717 C C . THR A 1 95 ? -15.082 2.862 19.452 1.00 97.12 95 THR A C 1
ATOM 719 O O . THR A 1 95 ? -13.924 2.483 19.276 1.00 97.12 95 THR A O 1
ATOM 722 N N . LEU A 1 96 ? -16.070 2.473 18.637 1.00 96.94 96 LEU A N 1
ATOM 723 C CA . LEU A 1 96 ? -15.814 1.638 17.455 1.00 96.94 96 LEU A CA 1
ATOM 724 C C . LEU A 1 96 ? -14.884 2.328 16.448 1.00 96.94 96 LEU A C 1
ATOM 726 O O . LEU A 1 96 ? -14.017 1.669 15.883 1.00 96.94 96 LEU A O 1
ATOM 730 N N . ASP A 1 97 ? -15.018 3.642 16.251 1.00 96.19 97 ASP A N 1
ATOM 731 C CA . ASP A 1 97 ? -14.123 4.400 15.367 1.00 96.19 97 ASP A CA 1
ATOM 732 C C . ASP A 1 97 ? -12.678 4.403 15.884 1.00 96.19 97 ASP A C 1
ATOM 734 O O . ASP A 1 97 ? -11.741 4.286 15.096 1.00 96.19 97 ASP A O 1
ATOM 738 N N . GLU A 1 98 ? -12.486 4.465 17.205 1.00 97.19 98 GLU A N 1
ATOM 739 C CA . GLU A 1 98 ? -11.164 4.331 17.822 1.00 97.19 98 GLU A CA 1
ATOM 740 C C . GLU A 1 98 ? -10.607 2.909 17.642 1.00 97.19 98 GLU A C 1
ATOM 742 O O . GLU A 1 98 ? -9.434 2.757 17.306 1.00 97.19 98 GLU A O 1
ATOM 747 N N . GLU A 1 99 ? -11.427 1.859 17.773 1.00 97.69 99 GLU A N 1
ATOM 748 C CA . GLU A 1 99 ? -11.001 0.477 17.486 1.00 97.69 99 GLU A CA 1
ATOM 749 C C . GLU A 1 99 ? -10.592 0.295 16.004 1.00 97.69 99 GLU A C 1
ATOM 751 O O . GLU A 1 99 ? -9.579 -0.350 15.721 1.00 97.69 99 GLU A O 1
ATOM 756 N N . ILE A 1 100 ? -11.303 0.918 15.053 1.00 97.19 100 ILE A N 1
ATOM 757 C CA . ILE A 1 100 ? -10.936 0.927 13.620 1.00 97.19 100 ILE A CA 1
ATOM 758 C C . ILE A 1 100 ? -9.618 1.666 13.401 1.00 97.19 100 ILE A C 1
ATOM 760 O O . ILE A 1 100 ? -8.742 1.170 12.687 1.00 97.19 100 ILE A O 1
ATOM 764 N N . GLN A 1 101 ? -9.469 2.831 14.033 1.00 96.44 101 GLN A N 1
ATOM 765 C CA . GLN A 1 101 ? -8.260 3.643 13.981 1.00 96.44 101 GLN A CA 1
ATOM 766 C C . GLN A 1 101 ? -7.050 2.876 14.534 1.00 96.44 101 GLN A C 1
ATOM 768 O O . GLN A 1 101 ? -5.975 2.908 13.932 1.00 96.44 101 GLN A O 1
ATOM 773 N N . LEU A 1 102 ? -7.225 2.135 15.634 1.00 97.75 102 LEU A N 1
ATOM 774 C CA . LEU A 1 102 ? -6.203 1.236 16.167 1.00 97.75 102 LEU A CA 1
ATOM 775 C C . LEU A 1 102 ? -5.875 0.114 15.177 1.00 97.75 102 LEU A C 1
ATOM 777 O O . LEU A 1 102 ? -4.699 -0.166 14.961 1.00 97.75 102 LEU A O 1
ATOM 781 N N . GLY A 1 103 ? -6.880 -0.494 14.542 1.00 97.62 103 GLY A N 1
ATOM 782 C CA . GLY A 1 103 ? -6.676 -1.503 13.501 1.00 97.62 103 GLY A CA 1
ATOM 783 C C . GLY A 1 103 ? -5.803 -0.996 12.348 1.00 97.62 103 GLY A C 1
ATOM 784 O O . GLY A 1 103 ? -4.798 -1.625 12.019 1.00 97.62 103 GLY A O 1
ATOM 785 N N . GLY A 1 104 ? -6.121 0.175 11.789 1.00 96.44 104 GLY A N 1
ATOM 786 C CA . GLY A 1 104 ? -5.307 0.804 10.742 1.00 96.44 104 GLY A CA 1
ATOM 787 C C . GLY A 1 104 ? -3.895 1.169 11.225 1.00 96.44 104 GLY A C 1
ATOM 788 O O . GLY A 1 104 ? -2.910 0.911 10.534 1.00 96.44 104 GLY A O 1
ATOM 789 N N . CYS A 1 105 ? -3.768 1.686 12.451 1.00 96.00 105 CYS A N 1
ATOM 790 C CA . CYS A 1 105 ? -2.477 1.983 13.076 1.00 96.00 105 CYS A CA 1
ATOM 791 C C . CYS A 1 105 ? -1.599 0.725 13.207 1.00 96.00 105 CYS A C 1
ATOM 793 O O . CYS A 1 105 ? -0.418 0.739 12.858 1.00 96.00 105 CYS A O 1
ATOM 795 N N . LEU A 1 106 ? -2.181 -0.394 13.643 1.00 96.44 106 LEU A N 1
ATOM 796 C CA . LEU A 1 106 ? -1.485 -1.675 13.747 1.00 96.44 106 LEU A CA 1
ATOM 797 C C . LEU A 1 106 ? -1.032 -2.195 12.375 1.00 96.44 106 LEU A C 1
ATOM 799 O O . LEU A 1 106 ? 0.055 -2.762 12.287 1.00 96.44 106 LEU A O 1
ATOM 803 N N . LEU A 1 107 ? -1.793 -1.957 11.300 1.00 95.88 107 LEU A N 1
ATOM 804 C CA . LEU A 1 107 ? -1.349 -2.278 9.937 1.00 95.88 107 LEU A CA 1
ATOM 805 C C . LEU A 1 107 ? -0.129 -1.446 9.518 1.00 95.88 107 LEU A C 1
ATOM 807 O O . LEU A 1 107 ? 0.840 -2.008 9.010 1.00 95.88 107 LEU A O 1
ATOM 811 N N . ARG A 1 108 ? -0.118 -0.137 9.805 1.00 94.12 108 ARG A N 1
ATOM 812 C CA . ARG A 1 108 ? 1.042 0.745 9.542 1.00 94.12 108 ARG A CA 1
ATOM 813 C C . ARG A 1 108 ? 2.286 0.329 10.329 1.00 94.12 108 ARG A C 1
ATOM 815 O O . ARG A 1 108 ? 3.402 0.444 9.830 1.00 94.12 108 ARG A O 1
ATOM 822 N N . LEU A 1 109 ? 2.091 -0.198 11.536 1.00 93.44 109 LEU A N 1
ATOM 823 C CA . LEU A 1 109 ? 3.144 -0.752 12.393 1.00 93.44 109 LEU A CA 1
ATOM 824 C C . LEU A 1 109 ? 3.507 -2.211 12.053 1.00 93.44 109 LEU A C 1
ATOM 826 O O . LEU A 1 109 ? 4.218 -2.849 12.828 1.00 93.44 109 LEU A O 1
ATOM 830 N N . ASN A 1 110 ? 3.027 -2.744 10.921 1.00 93.12 110 ASN A N 1
ATOM 831 C CA . ASN A 1 110 ? 3.279 -4.110 10.454 1.00 93.12 110 ASN A CA 1
ATOM 832 C C . ASN A 1 110 ? 2.880 -5.198 11.472 1.00 93.12 110 ASN A C 1
ATOM 834 O O . ASN A 1 110 ? 3.585 -6.186 11.678 1.00 93.12 110 ASN A O 1
ATOM 838 N N . GLN A 1 111 ? 1.728 -5.019 12.123 1.00 95.25 111 GLN A N 1
ATOM 839 C CA . GLN A 1 111 ? 1.143 -5.952 13.095 1.00 95.25 111 GLN A CA 1
ATOM 840 C C . GLN A 1 111 ? -0.221 -6.480 12.617 1.00 95.25 111 GLN A C 1
ATOM 842 O O . GLN A 1 111 ? -1.228 -6.307 13.314 1.00 95.25 111 GLN A O 1
ATOM 847 N N . PRO A 1 112 ? -0.285 -7.161 11.453 1.00 95.81 112 PRO A N 1
ATOM 848 C CA . PRO A 1 112 ? -1.550 -7.575 10.844 1.00 95.81 112 PRO A CA 1
ATOM 849 C C . PRO A 1 112 ? -2.363 -8.517 11.740 1.00 95.81 112 PRO A C 1
ATOM 851 O O . PRO A 1 112 ? -3.573 -8.365 11.841 1.00 95.81 112 PRO A O 1
ATOM 854 N N . ALA A 1 113 ? -1.716 -9.427 12.479 1.00 96.56 113 ALA A N 1
ATOM 855 C CA . ALA A 1 113 ? -2.416 -10.349 13.378 1.00 96.56 113 ALA A CA 1
ATOM 856 C C . ALA A 1 113 ? -3.147 -9.630 14.529 1.00 96.56 113 ALA A C 1
ATOM 858 O O . ALA A 1 113 ? -4.270 -9.991 14.879 1.00 96.56 113 ALA A O 1
ATOM 859 N N . LYS A 1 114 ? -2.536 -8.583 15.104 1.00 97.38 114 LYS A N 1
ATOM 860 C CA . LYS A 1 114 ? -3.194 -7.770 16.138 1.00 97.38 114 LYS A CA 1
ATOM 861 C C . LYS A 1 114 ? -4.293 -6.901 15.536 1.00 97.38 114 LYS A C 1
ATOM 863 O O . LYS A 1 114 ? -5.356 -6.786 16.138 1.00 97.38 114 LYS A O 1
ATOM 868 N N . ALA A 1 115 ? -4.051 -6.333 14.351 1.00 97.88 115 ALA A N 1
ATOM 869 C CA . ALA A 1 115 ? -5.060 -5.573 13.621 1.00 97.88 115 ALA A CA 1
ATOM 870 C C . ALA A 1 115 ? -6.309 -6.429 13.370 1.00 97.88 115 ALA A C 1
ATOM 872 O O . ALA A 1 115 ? -7.407 -6.004 13.712 1.00 97.88 115 ALA A O 1
ATOM 873 N N . MET A 1 116 ? -6.136 -7.664 12.881 1.00 98.12 116 MET A N 1
ATOM 874 C CA . MET A 1 116 ? -7.223 -8.633 12.705 1.00 98.12 116 MET A CA 1
ATOM 875 C C . MET A 1 116 ? -8.003 -8.853 14.002 1.00 98.12 116 MET A C 1
ATOM 877 O O . MET A 1 116 ? -9.221 -8.724 14.001 1.00 98.12 116 MET A O 1
ATOM 881 N N . ALA A 1 117 ? -7.321 -9.132 15.117 1.00 98.06 117 ALA A N 1
ATOM 882 C CA . ALA A 1 117 ? -7.987 -9.397 16.392 1.00 98.06 117 ALA A CA 1
ATOM 883 C C . ALA A 1 117 ? -8.849 -8.213 16.872 1.00 98.06 117 ALA A C 1
ATOM 885 O O . ALA A 1 117 ? -9.988 -8.410 17.298 1.00 98.06 117 ALA A O 1
ATOM 886 N N . VAL A 1 118 ? -8.326 -6.984 16.777 1.00 98.31 118 VAL A N 1
ATOM 887 C CA . VAL A 1 118 ? -9.060 -5.763 17.150 1.00 98.31 118 VAL A CA 1
ATOM 888 C C . VAL A 1 118 ? -10.245 -5.530 16.210 1.00 98.31 118 VAL A C 1
ATOM 890 O O . VAL A 1 118 ? -11.362 -5.310 16.672 1.00 98.31 118 VAL A O 1
ATOM 893 N N . LEU A 1 119 ? -10.029 -5.628 14.897 1.00 98.31 119 LEU A N 1
ATOM 894 C CA . LEU A 1 119 ? -11.048 -5.348 13.884 1.00 98.31 119 LEU A CA 1
ATOM 895 C C . LEU A 1 119 ? -12.168 -6.399 13.869 1.00 98.31 119 LEU A C 1
ATOM 897 O O . LEU A 1 119 ? -13.334 -6.043 13.723 1.00 98.31 119 LEU A O 1
ATOM 901 N N . GLU A 1 120 ? -11.859 -7.679 14.086 1.00 98.31 120 GLU A N 1
ATOM 902 C CA . GLU A 1 120 ? -12.869 -8.735 14.236 1.00 98.31 120 GLU A CA 1
ATOM 903 C C . GLU A 1 120 ? -13.698 -8.555 15.517 1.00 98.31 120 GLU A C 1
ATOM 905 O O . GLU A 1 120 ? -14.901 -8.831 15.526 1.00 98.31 120 GLU A O 1
ATOM 910 N N . ALA A 1 121 ? -13.081 -8.090 16.610 1.00 98.00 121 ALA A N 1
ATOM 911 C CA . ALA A 1 121 ? -13.804 -7.766 17.836 1.00 98.00 121 ALA A CA 1
ATOM 912 C C . ALA A 1 121 ? -14.728 -6.555 17.639 1.00 98.00 121 ALA A C 1
ATOM 914 O O . ALA A 1 121 ? -15.884 -6.606 18.062 1.00 98.00 121 ALA A O 1
ATOM 915 N N . ALA A 1 122 ? -14.253 -5.510 16.956 1.00 97.88 122 ALA A N 1
ATOM 916 C CA . ALA A 1 122 ? -15.058 -4.349 16.586 1.00 97.88 122 ALA A CA 1
ATOM 917 C C . ALA A 1 122 ? -16.228 -4.751 15.674 1.00 97.88 122 ALA A C 1
ATOM 919 O O . ALA A 1 122 ? -17.365 -4.346 15.909 1.00 97.88 122 ALA A O 1
ATOM 920 N N . TRP A 1 123 ? -15.979 -5.626 14.692 1.00 97.88 123 TRP A N 1
ATOM 921 C CA . TRP A 1 123 ? -16.999 -6.125 13.767 1.00 97.88 123 TRP A CA 1
ATOM 922 C C . TRP A 1 123 ? -18.164 -6.803 14.490 1.00 97.88 123 TRP A C 1
ATOM 924 O O . TRP A 1 123 ? -19.322 -6.534 14.190 1.00 97.88 123 TRP A O 1
ATOM 934 N N . LYS A 1 124 ? -17.867 -7.642 15.491 1.00 97.62 124 LYS A N 1
ATOM 935 C CA . LYS A 1 124 ? -18.887 -8.348 16.287 1.00 97.62 124 LYS A CA 1
ATOM 936 C C . LYS A 1 124 ? -19.767 -7.409 17.117 1.00 97.62 124 LYS A C 1
ATOM 938 O O . LYS A 1 124 ? -20.896 -7.770 17.433 1.00 97.62 124 LYS A O 1
ATOM 943 N N . LYS A 1 125 ? -19.242 -6.244 17.505 1.00 97.19 125 LYS A N 1
ATOM 944 C CA . LYS A 1 125 ? -19.956 -5.229 18.297 1.00 97.19 125 LYS A CA 1
ATOM 945 C C . LYS A 1 125 ? -20.719 -4.232 17.421 1.00 97.19 125 LYS A C 1
ATOM 947 O O . LYS A 1 125 ? -21.627 -3.570 17.919 1.00 97.19 125 LYS A O 1
ATOM 952 N N . ALA A 1 126 ? -20.316 -4.069 16.161 1.00 97.31 126 ALA A N 1
ATOM 953 C CA . ALA A 1 126 ? -20.836 -3.028 15.289 1.00 97.31 126 ALA A CA 1
ATOM 954 C C . ALA A 1 126 ? -22.324 -3.259 14.954 1.00 97.31 126 ALA A C 1
ATOM 956 O O . ALA A 1 126 ? -22.696 -4.364 14.547 1.00 97.31 126 ALA A O 1
ATOM 957 N N . PRO A 1 127 ? -23.188 -2.233 15.084 1.00 97.44 127 PRO A N 1
ATOM 958 C CA . PRO A 1 127 ? -24.575 -2.333 14.646 1.00 97.44 127 PRO A CA 1
ATOM 959 C C . PRO A 1 127 ? -24.670 -2.446 13.114 1.00 97.44 127 PRO A C 1
ATOM 961 O O . PRO A 1 127 ? -23.734 -2.124 12.378 1.00 97.44 127 PRO A O 1
ATOM 964 N N . ALA A 1 128 ? -25.814 -2.915 12.611 1.00 93.94 128 ALA A N 1
ATOM 965 C CA . ALA A 1 128 ? -25.995 -3.193 11.184 1.00 93.94 128 ALA A CA 1
ATOM 966 C C . ALA A 1 128 ? -25.841 -1.944 10.290 1.00 93.94 128 ALA A C 1
ATOM 968 O O . ALA A 1 128 ? -25.326 -2.059 9.173 1.00 93.94 128 ALA A O 1
ATOM 969 N N . ASP A 1 129 ? -26.256 -0.784 10.801 1.00 94.19 129 ASP A N 1
ATOM 970 C CA . ASP A 1 129 ? -26.262 0.547 10.182 1.00 94.19 129 ASP A CA 1
ATOM 971 C C . ASP A 1 129 ? -25.053 1.412 10.583 1.00 94.19 129 ASP A C 1
ATOM 973 O O . ASP A 1 129 ? -25.062 2.630 10.410 1.00 94.19 129 ASP A O 1
ATOM 977 N N . PHE A 1 130 ? -23.995 0.792 11.113 1.00 95.56 130 PHE A N 1
ATOM 978 C CA . PHE A 1 130 ? -22.798 1.497 11.556 1.00 95.56 130 PHE A CA 1
ATOM 979 C C . PHE A 1 130 ? -22.154 2.334 10.421 1.00 95.56 130 PHE A C 1
ATOM 981 O O . PHE A 1 130 ? -21.722 1.755 9.419 1.00 95.56 130 PHE A O 1
ATOM 988 N N . PRO A 1 131 ? -22.023 3.672 10.562 1.00 93.56 131 PRO A N 1
ATOM 989 C CA . PRO A 1 131 ? -21.570 4.545 9.469 1.00 93.56 131 PRO A CA 1
ATOM 990 C C . PRO A 1 131 ? -20.173 4.211 8.922 1.00 93.56 131 PRO A C 1
ATOM 992 O O . PRO A 1 131 ? -19.954 4.195 7.710 1.00 93.56 131 PRO A O 1
ATOM 995 N N . SER A 1 132 ? -19.233 3.871 9.807 1.00 95.00 132 SER A N 1
ATOM 996 C CA . SER A 1 132 ? -17.840 3.555 9.456 1.00 95.00 132 SER A CA 1
ATOM 997 C C . SER A 1 132 ? -17.626 2.078 9.100 1.00 95.00 132 SER A C 1
ATOM 999 O O . SER A 1 132 ? -16.494 1.592 9.082 1.00 95.00 132 SER A O 1
ATOM 1001 N N . LYS A 1 133 ? -18.700 1.331 8.810 1.00 96.19 133 LYS A N 1
ATOM 1002 C CA . LYS A 1 133 ? -18.636 -0.098 8.467 1.00 96.19 133 LYS A CA 1
ATOM 1003 C C . LYS A 1 133 ? -17.725 -0.387 7.275 1.00 96.19 133 LYS A C 1
ATOM 1005 O O . LYS A 1 133 ? -16.978 -1.359 7.312 1.00 96.19 133 LYS A O 1
ATOM 1010 N N . HIS A 1 134 ? -17.746 0.459 6.249 1.00 95.50 134 HIS A N 1
ATOM 1011 C CA . HIS A 1 134 ? -16.862 0.326 5.091 1.00 95.50 134 HIS A CA 1
ATOM 1012 C C . HIS A 1 134 ? -15.376 0.466 5.463 1.00 95.50 134 HIS A C 1
ATOM 1014 O O . HIS A 1 134 ? -14.573 -0.339 5.004 1.00 95.50 134 HIS A O 1
ATOM 1020 N N . LEU A 1 135 ? -15.021 1.406 6.351 1.00 95.69 135 LEU A N 1
ATOM 1021 C CA . LEU A 1 135 ? -13.646 1.601 6.838 1.00 95.69 135 LEU A CA 1
ATOM 1022 C C . LEU A 1 135 ? -13.160 0.385 7.635 1.00 95.69 135 LEU A C 1
ATOM 1024 O O . LEU A 1 135 ? -12.043 -0.093 7.443 1.00 95.69 135 LEU A O 1
ATOM 1028 N N . LEU A 1 136 ? -14.024 -0.135 8.516 1.00 97.19 136 LEU A N 1
ATOM 1029 C CA . LEU A 1 136 ? -13.749 -1.340 9.296 1.00 97.19 136 LEU A CA 1
ATOM 1030 C C . LEU A 1 136 ? -13.449 -2.525 8.373 1.00 97.19 136 LEU A C 1
ATOM 1032 O O . LEU A 1 136 ? -12.439 -3.206 8.552 1.00 97.19 136 LEU A O 1
ATOM 1036 N N . LEU A 1 137 ? -14.317 -2.755 7.384 1.00 97.75 137 LEU A N 1
ATOM 1037 C CA . LEU A 1 137 ? -14.182 -3.862 6.441 1.00 97.75 137 LEU A CA 1
ATOM 1038 C C . LEU A 1 137 ? -12.962 -3.689 5.525 1.00 97.75 137 LEU A C 1
ATOM 1040 O O . LEU A 1 137 ? -12.255 -4.664 5.308 1.00 97.75 137 LEU A O 1
ATOM 1044 N N . ALA A 1 138 ? -12.654 -2.479 5.049 1.00 97.56 138 ALA A N 1
ATOM 1045 C CA . ALA A 1 138 ? -11.471 -2.216 4.219 1.00 97.56 138 ALA A CA 1
ATOM 1046 C C . ALA A 1 138 ? -10.152 -2.452 4.985 1.00 97.56 138 ALA A C 1
ATOM 1048 O O . ALA A 1 138 ? -9.244 -3.130 4.489 1.00 97.56 138 ALA A O 1
ATOM 1049 N N . ASN A 1 139 ? -10.068 -1.997 6.243 1.00 97.88 139 ASN A N 1
ATOM 1050 C CA . ASN A 1 139 ? -8.934 -2.313 7.117 1.00 97.88 139 ASN A CA 1
ATOM 1051 C C . ASN A 1 139 ? -8.817 -3.823 7.359 1.00 97.88 139 ASN A C 1
ATOM 1053 O O . ASN A 1 139 ? -7.722 -4.380 7.283 1.00 97.88 139 ASN A O 1
ATOM 1057 N N . LEU A 1 140 ? -9.935 -4.503 7.628 1.00 97.62 140 LEU A N 1
ATOM 1058 C CA . LEU A 1 140 ? -9.940 -5.942 7.887 1.00 97.62 140 LEU A CA 1
ATOM 1059 C C . LEU A 1 140 ? -9.559 -6.748 6.634 1.00 97.62 140 LEU A C 1
ATOM 1061 O O . LEU A 1 140 ? -8.766 -7.684 6.724 1.00 97.62 140 LEU A O 1
ATOM 1065 N N . ALA A 1 141 ? -10.047 -6.346 5.460 1.00 98.00 141 ALA A N 1
ATOM 1066 C CA . ALA A 1 141 ? -9.672 -6.925 4.176 1.00 98.00 141 ALA A CA 1
ATOM 1067 C C . ALA A 1 141 ? -8.175 -6.758 3.897 1.00 98.00 141 ALA A C 1
ATOM 1069 O O . ALA A 1 141 ? -7.519 -7.717 3.493 1.00 98.00 141 ALA A O 1
ATOM 1070 N N . THR A 1 142 ? -7.616 -5.579 4.181 1.00 97.25 142 THR A N 1
ATOM 1071 C CA . THR A 1 142 ? -6.169 -5.343 4.088 1.00 97.25 142 THR A CA 1
ATOM 1072 C C . THR A 1 142 ? -5.401 -6.243 5.056 1.00 97.25 142 THR A C 1
ATOM 1074 O O . THR A 1 142 ? -4.419 -6.867 4.661 1.00 97.25 142 THR A O 1
ATOM 1077 N N . ALA A 1 143 ? -5.869 -6.379 6.301 1.00 96.75 143 ALA A N 1
ATOM 1078 C CA . ALA A 1 143 ? -5.240 -7.232 7.306 1.00 96.75 143 ALA A CA 1
ATOM 1079 C C . ALA A 1 143 ? -5.205 -8.710 6.883 1.00 96.75 143 ALA A C 1
ATOM 1081 O O . ALA A 1 143 ? -4.165 -9.358 7.008 1.00 96.75 143 ALA A O 1
ATOM 1082 N N . TYR A 1 144 ? -6.308 -9.223 6.327 1.00 97.19 144 TYR A N 1
ATOM 1083 C CA . TYR A 1 144 ? -6.350 -10.561 5.737 1.00 97.19 144 TYR A CA 1
ATOM 1084 C C . TYR A 1 144 ? -5.448 -10.669 4.503 1.00 97.19 144 TYR A C 1
ATOM 1086 O O . TYR A 1 144 ? -4.712 -11.638 4.375 1.00 97.19 144 TYR A O 1
ATOM 1094 N N . GLY A 1 145 ? -5.458 -9.669 3.618 1.00 94.62 145 GLY A N 1
ATOM 1095 C CA . GLY A 1 145 ? -4.727 -9.687 2.347 1.00 94.62 145 GLY A CA 1
ATOM 1096 C C . GLY A 1 145 ? -3.201 -9.613 2.467 1.00 94.62 145 GLY A C 1
ATOM 1097 O O . GLY A 1 145 ? -2.507 -9.869 1.484 1.00 94.62 145 GLY A O 1
ATOM 1098 N N . VAL A 1 146 ? -2.667 -9.274 3.646 1.00 92.19 146 VAL A N 1
ATOM 1099 C CA . VAL A 1 146 ? -1.223 -9.345 3.940 1.00 92.19 146 VAL A CA 1
ATOM 1100 C C . VAL A 1 146 ? -0.754 -10.792 4.139 1.00 92.19 146 VAL A C 1
ATOM 1102 O O . VAL A 1 146 ? 0.423 -11.081 3.933 1.00 92.19 146 VAL A O 1
ATOM 1105 N N . ASN A 1 147 ? -1.645 -11.705 4.532 1.00 89.56 147 ASN A N 1
ATOM 1106 C CA . ASN A 1 147 ? -1.324 -13.113 4.735 1.00 89.56 147 ASN A CA 1
ATOM 1107 C C . ASN A 1 147 ? -2.117 -13.979 3.753 1.00 89.56 147 ASN A C 1
ATOM 1109 O O . ASN A 1 147 ? -3.332 -14.121 3.881 1.00 89.56 147 ASN A O 1
ATOM 1113 N N . ASP A 1 148 ? -1.411 -14.621 2.825 1.00 87.00 148 ASP A N 1
ATOM 1114 C CA . ASP A 1 148 ? -2.013 -15.429 1.761 1.00 87.00 148 ASP A CA 1
ATOM 1115 C C . ASP A 1 148 ? -2.936 -16.549 2.283 1.00 87.00 148 ASP A C 1
ATOM 1117 O O . ASP A 1 148 ? -3.871 -16.943 1.589 1.00 87.00 148 ASP A O 1
ATOM 1121 N N . LEU A 1 149 ? -2.761 -17.010 3.532 1.00 91.56 149 LEU A N 1
ATOM 1122 C CA . LEU A 1 149 ? -3.659 -17.987 4.170 1.00 91.56 149 LEU A CA 1
ATOM 1123 C C . LEU A 1 149 ? -5.103 -17.487 4.330 1.00 91.56 149 LEU A C 1
ATOM 1125 O O . LEU A 1 149 ? -6.019 -18.295 4.473 1.00 91.56 149 LEU A O 1
ATOM 1129 N N . PHE A 1 150 ? -5.316 -16.170 4.342 1.00 95.69 150 PHE A N 1
ATOM 1130 C CA . PHE A 1 150 ? -6.629 -15.550 4.508 1.00 95.69 150 PHE A CA 1
ATOM 1131 C C . PHE A 1 150 ? -7.126 -14.868 3.232 1.00 95.69 150 PHE A C 1
ATOM 1133 O O . PHE A 1 150 ? -8.066 -14.075 3.300 1.00 95.69 150 PHE A O 1
ATOM 1140 N N . ILE A 1 151 ? -6.540 -15.170 2.067 1.00 95.56 151 ILE A N 1
ATOM 1141 C CA . ILE A 1 151 ? -6.846 -14.441 0.832 1.00 95.56 151 ILE A CA 1
ATOM 1142 C C . ILE A 1 151 ? -8.325 -14.531 0.424 1.00 95.56 151 ILE A C 1
ATOM 1144 O O . ILE A 1 151 ? -8.900 -13.527 0.010 1.00 95.56 151 ILE A O 1
ATOM 1148 N N . ASP A 1 152 ? -8.980 -15.677 0.633 1.00 96.56 152 ASP A N 1
ATOM 1149 C CA . ASP A 1 152 ? -10.419 -15.833 0.369 1.00 96.56 152 ASP A CA 1
ATOM 1150 C C . ASP A 1 152 ? -11.252 -14.876 1.235 1.00 96.56 152 ASP A C 1
ATOM 1152 O O . ASP A 1 152 ? -12.120 -14.155 0.737 1.00 96.56 152 ASP A O 1
ATOM 1156 N N . ARG A 1 153 ? -10.921 -14.790 2.533 1.00 97.62 153 ARG A N 1
ATOM 1157 C CA . ARG A 1 153 ? -11.569 -13.849 3.457 1.00 97.62 153 ARG A CA 1
ATOM 1158 C C . ARG A 1 153 ? -11.283 -12.407 3.069 1.00 97.62 153 ARG A C 1
ATOM 1160 O O . ARG A 1 153 ? -12.181 -11.579 3.184 1.00 97.62 153 ARG A O 1
ATOM 1167 N N . ALA A 1 154 ? -10.072 -12.097 2.610 1.00 97.62 154 ALA A N 1
ATOM 1168 C CA . ALA A 1 154 ? -9.715 -10.758 2.154 1.00 97.62 154 ALA A CA 1
ATOM 1169 C C . ALA A 1 154 ? -10.601 -10.319 0.980 1.00 97.62 154 ALA A C 1
ATOM 1171 O O . ALA A 1 154 ? -11.172 -9.231 1.017 1.00 97.62 154 ALA A O 1
ATOM 1172 N N . VAL A 1 155 ? -10.768 -11.185 -0.026 1.00 97.75 155 VAL A N 1
ATOM 1173 C CA . VAL A 1 155 ? -11.610 -10.925 -1.205 1.00 97.75 155 VAL A CA 1
ATOM 1174 C C . VAL A 1 155 ? -13.071 -10.712 -0.811 1.00 97.75 155 VAL A C 1
ATOM 1176 O O . VAL A 1 155 ? -13.694 -9.745 -1.258 1.00 97.75 155 VAL A O 1
ATOM 1179 N N . ASP A 1 156 ? -13.625 -11.586 0.031 1.00 98.44 156 ASP A N 1
ATOM 1180 C CA . ASP A 1 156 ? -15.019 -11.474 0.462 1.00 98.44 156 ASP A CA 1
ATOM 1181 C C . ASP A 1 156 ? -15.256 -10.223 1.313 1.00 98.44 156 ASP A C 1
ATOM 1183 O O . ASP A 1 156 ? -16.191 -9.463 1.050 1.00 98.44 156 ASP A O 1
ATOM 1187 N N . THR A 1 157 ? -14.353 -9.948 2.256 1.00 98.44 157 THR A N 1
ATOM 1188 C CA . THR A 1 157 ? -14.426 -8.769 3.129 1.00 98.44 157 THR A CA 1
ATOM 1189 C C . THR A 1 157 ? -14.301 -7.477 2.323 1.00 98.44 157 THR A C 1
ATOM 1191 O O . THR A 1 157 ? -15.068 -6.544 2.549 1.00 98.44 157 THR A O 1
ATOM 1194 N N . GLN A 1 158 ? -13.404 -7.421 1.331 1.00 98.25 158 GLN A N 1
ATOM 1195 C CA . GLN A 1 158 ? -13.260 -6.251 0.461 1.00 98.25 158 GLN A CA 1
ATOM 1196 C C . GLN A 1 158 ? -14.511 -6.020 -0.392 1.00 98.25 158 GLN A C 1
ATOM 1198 O O . GLN A 1 158 ? -14.943 -4.884 -0.590 1.00 98.25 158 GLN A O 1
ATOM 1203 N N . ARG A 1 159 ? -15.137 -7.094 -0.887 1.00 98.50 159 ARG A N 1
ATOM 1204 C CA . ARG A 1 159 ? -16.404 -6.988 -1.619 1.00 98.50 159 ARG A CA 1
ATOM 1205 C C . ARG A 1 159 ? -17.499 -6.395 -0.735 1.00 98.50 159 ARG A C 1
ATOM 1207 O O . ARG A 1 159 ? -18.273 -5.562 -1.202 1.00 98.50 159 ARG A O 1
ATOM 1214 N N . ASP A 1 160 ? -17.561 -6.808 0.525 1.00 97.94 160 ASP A N 1
ATOM 1215 C CA . ASP A 1 160 ? -18.528 -6.271 1.479 1.00 97.94 160 ASP A CA 1
ATOM 1216 C C . ASP A 1 160 ? -18.194 -4.833 1.906 1.00 97.94 160 ASP A C 1
ATOM 1218 O O . ASP A 1 160 ? -19.118 -4.038 2.084 1.00 97.94 160 ASP A O 1
ATOM 1222 N N . ALA A 1 161 ? -16.912 -4.456 1.966 1.00 97.06 161 ALA A N 1
ATOM 1223 C CA . ALA A 1 161 ? -16.481 -3.070 2.169 1.00 97.06 161 ALA A CA 1
ATOM 1224 C C . ALA A 1 161 ? -17.002 -2.149 1.054 1.00 97.06 161 ALA A C 1
ATOM 1226 O O . ALA A 1 161 ? -17.601 -1.114 1.339 1.00 97.06 161 ALA A O 1
ATOM 1227 N N . ILE A 1 162 ? -16.856 -2.567 -0.209 1.00 97.06 162 ILE A N 1
ATOM 1228 C CA . ILE A 1 162 ? -17.344 -1.832 -1.388 1.00 97.06 162 ILE A CA 1
ATOM 1229 C C . ILE A 1 162 ? -18.875 -1.717 -1.379 1.00 97.06 162 ILE A C 1
ATOM 1231 O O . ILE A 1 162 ? -19.412 -0.659 -1.694 1.00 97.06 162 ILE A O 1
ATOM 1235 N N . LYS A 1 163 ? -19.601 -2.777 -0.996 1.00 97.19 163 LYS A N 1
ATOM 1236 C CA . LYS A 1 163 ? -21.072 -2.722 -0.865 1.00 97.19 163 LYS A CA 1
ATOM 1237 C C . LYS A 1 163 ? -21.528 -1.775 0.245 1.00 97.19 163 LYS A C 1
ATOM 1239 O O . LYS A 1 163 ? -22.586 -1.168 0.122 1.00 97.19 163 LYS A O 1
ATOM 1244 N N . ALA A 1 164 ? -20.768 -1.702 1.337 1.00 96.12 164 ALA A N 1
ATOM 1245 C CA . ALA A 1 164 ? -21.047 -0.822 2.466 1.00 96.12 164 ALA A CA 1
ATOM 1246 C C . ALA A 1 164 ? -20.551 0.616 2.243 1.00 96.12 164 ALA A C 1
ATOM 1248 O O . ALA A 1 164 ? -20.731 1.454 3.129 1.00 96.12 164 ALA A O 1
ATOM 1249 N N . TRP A 1 165 ? -19.901 0.895 1.108 1.00 94.88 165 TRP A N 1
ATOM 1250 C CA . TRP A 1 165 ? -19.324 2.200 0.821 1.00 94.88 165 TRP A CA 1
ATOM 1251 C C . TRP A 1 165 ? -20.413 3.276 0.787 1.00 94.88 165 TRP A C 1
ATOM 1253 O O . TRP A 1 165 ? -21.479 3.046 0.204 1.00 94.88 165 TRP A O 1
ATOM 1263 N N . PRO A 1 166 ? -20.184 4.449 1.402 1.00 92.81 166 PRO A N 1
ATOM 1264 C CA . PRO A 1 166 ? -21.172 5.512 1.393 1.00 92.81 166 PRO A CA 1
ATOM 1265 C C . PRO A 1 166 ? -21.456 5.968 -0.040 1.00 92.81 166 PRO A C 1
ATOM 1267 O O . PRO A 1 166 ? -20.589 5.921 -0.917 1.00 92.81 166 PRO A O 1
ATOM 1270 N N . GLY A 1 167 ? -22.681 6.444 -0.266 1.00 92.12 167 GLY A N 1
ATOM 1271 C CA . GLY A 1 167 ? -23.049 7.095 -1.520 1.00 92.12 167 GLY A CA 1
ATOM 1272 C C . GLY A 1 167 ? -22.177 8.325 -1.818 1.00 92.12 167 GLY A C 1
ATOM 1273 O O . GLY A 1 167 ? -21.410 8.767 -0.960 1.00 92.12 167 GLY A O 1
ATOM 1274 N N . PRO A 1 168 ? -22.293 8.890 -3.029 1.00 91.19 168 PRO A N 1
ATOM 1275 C CA . PRO A 1 168 ? -21.453 9.999 -3.462 1.00 91.19 168 PRO A CA 1
ATOM 1276 C C . PRO A 1 168 ? -21.534 11.191 -2.504 1.00 91.19 168 PRO A C 1
ATOM 1278 O O . PRO A 1 168 ? -22.617 11.651 -2.136 1.00 91.19 168 PRO A O 1
ATOM 1281 N N . GLU A 1 169 ? -20.366 11.696 -2.111 1.00 84.94 169 GLU A N 1
ATOM 1282 C CA . GLU A 1 169 ? -20.235 12.877 -1.260 1.00 84.94 169 GLU A CA 1
ATOM 1283 C C . GLU A 1 169 ? -20.337 14.185 -2.063 1.00 84.94 169 GLU A C 1
ATOM 1285 O O . GLU A 1 169 ? -20.384 14.194 -3.294 1.00 84.94 169 GLU A O 1
ATOM 1290 N N . LYS A 1 170 ? -20.320 15.327 -1.357 1.00 85.88 170 LYS A N 1
ATOM 1291 C CA . LYS A 1 170 ? -20.267 16.663 -1.981 1.00 85.88 170 LYS A CA 1
ATOM 1292 C C . LYS A 1 170 ? -19.061 16.821 -2.914 1.00 85.88 170 LYS A C 1
ATOM 1294 O O . LYS A 1 170 ? -19.171 17.491 -3.936 1.00 85.88 170 LYS A O 1
ATOM 1299 N N . ASP A 1 171 ? -17.928 16.213 -2.561 1.00 88.69 171 ASP A N 1
ATOM 1300 C CA . ASP A 1 171 ? -16.740 16.147 -3.413 1.00 88.69 171 ASP A CA 1
ATOM 1301 C C . ASP A 1 171 ? -16.733 14.833 -4.204 1.00 88.69 171 ASP A C 1
ATOM 1303 O O . ASP A 1 171 ? -16.063 13.860 -3.851 1.00 88.69 171 ASP A O 1
ATOM 1307 N N . PHE A 1 172 ? -17.525 14.805 -5.279 1.00 90.12 172 PHE A N 1
ATOM 1308 C CA . PHE A 1 172 ? -17.712 13.609 -6.099 1.00 90.12 172 PHE A CA 1
ATOM 1309 C C . PHE A 1 172 ? -16.397 13.057 -6.660 1.00 90.12 172 PHE A C 1
ATOM 1311 O O . PHE A 1 172 ? -16.215 11.848 -6.673 1.00 90.12 172 PHE A O 1
ATOM 1318 N N . LYS A 1 173 ? -15.463 13.917 -7.090 1.00 89.75 173 LYS A N 1
ATOM 1319 C CA . LYS A 1 173 ? -14.194 13.469 -7.692 1.00 89.75 173 LYS A CA 1
ATOM 1320 C C . LYS A 1 173 ? -13.318 12.747 -6.680 1.00 89.75 173 LYS A C 1
ATOM 1322 O O . LYS A 1 173 ? -12.744 11.706 -6.985 1.00 89.75 173 LYS A O 1
ATOM 1327 N N . LYS A 1 174 ? -13.220 13.302 -5.474 1.00 86.88 174 LYS A N 1
ATOM 1328 C CA . LYS A 1 174 ? -12.464 12.691 -4.387 1.00 86.88 174 LYS A CA 1
ATOM 1329 C C . LYS A 1 174 ? -13.095 11.377 -3.938 1.00 86.88 174 LYS A C 1
ATOM 1331 O O . LYS A 1 174 ? -12.384 10.390 -3.767 1.00 86.88 174 LYS A O 1
ATOM 1336 N N . TRP A 1 175 ? -14.420 11.362 -3.792 1.00 90.31 175 TRP A N 1
ATOM 1337 C CA . TRP A 1 175 ? -15.171 10.146 -3.495 1.00 90.31 175 TRP A CA 1
ATOM 1338 C C . TRP A 1 175 ? -14.955 9.075 -4.573 1.00 90.31 175 TRP A C 1
ATOM 1340 O O . TRP A 1 175 ? -14.655 7.929 -4.248 1.00 90.31 175 TRP A O 1
ATOM 1350 N N . GLU A 1 176 ? -15.040 9.453 -5.852 1.00 91.75 176 GLU A N 1
ATOM 1351 C CA . GLU A 1 176 ? -14.870 8.549 -6.990 1.00 91.75 176 GLU A CA 1
ATOM 1352 C C . GLU A 1 176 ? -13.462 7.947 -7.018 1.00 91.75 176 GLU A C 1
ATOM 1354 O O . GLU A 1 176 ? -13.324 6.740 -7.203 1.00 91.75 176 GLU A O 1
ATOM 1359 N N . ALA A 1 177 ? -12.425 8.759 -6.793 1.00 90.06 177 ALA A N 1
ATOM 1360 C CA . ALA A 1 177 ? -11.044 8.290 -6.734 1.00 90.06 177 ALA A CA 1
ATOM 1361 C C . ALA A 1 177 ? -10.832 7.275 -5.596 1.00 90.06 177 ALA A C 1
ATOM 1363 O O . ALA A 1 177 ? -10.253 6.210 -5.817 1.00 90.06 177 ALA A O 1
ATOM 1364 N N . ALA A 1 178 ? -11.353 7.564 -4.398 1.00 90.12 178 ALA A N 1
ATOM 1365 C CA . ALA A 1 178 ? -11.261 6.662 -3.251 1.00 90.12 178 ALA A CA 1
ATOM 1366 C C . ALA A 1 178 ? -12.007 5.342 -3.501 1.00 90.12 178 ALA A C 1
ATOM 1368 O O . ALA A 1 178 ? -11.437 4.265 -3.334 1.00 90.12 178 ALA A O 1
ATOM 1369 N N . PHE A 1 179 ? -13.249 5.418 -3.986 1.00 94.12 179 PHE A N 1
ATOM 1370 C CA . PHE A 1 179 ? -14.049 4.242 -4.321 1.00 94.12 179 PHE A CA 1
ATOM 1371 C C . PHE A 1 179 ? -13.392 3.392 -5.416 1.00 94.12 179 PHE A C 1
ATOM 1373 O O . PHE A 1 179 ? -13.327 2.166 -5.319 1.00 94.12 179 PHE A O 1
ATOM 1380 N N . ARG A 1 180 ? -12.848 4.031 -6.456 1.00 93.88 180 ARG A N 1
ATOM 1381 C CA . ARG A 1 180 ? -12.144 3.335 -7.536 1.00 93.88 180 ARG A CA 1
ATOM 1382 C C . ARG A 1 180 ? -10.893 2.627 -7.027 1.00 93.88 180 ARG A C 1
ATOM 1384 O O . ARG A 1 180 ? -10.656 1.491 -7.433 1.00 93.88 180 ARG A O 1
ATOM 1391 N N . ALA A 1 181 ? -10.126 3.245 -6.128 1.00 94.88 181 ALA A N 1
ATOM 1392 C CA . ALA A 1 181 ? -8.971 2.599 -5.510 1.00 94.88 181 ALA A CA 1
ATOM 1393 C C . ALA A 1 181 ? -9.372 1.299 -4.788 1.00 94.88 181 ALA A C 1
ATOM 1395 O O . ALA A 1 181 ? -8.716 0.277 -4.975 1.00 94.88 181 ALA A O 1
ATOM 1396 N N . GLU A 1 182 ? -10.490 1.294 -4.059 1.00 96.19 182 GLU A N 1
ATOM 1397 C CA . GLU A 1 182 ? -11.012 0.095 -3.382 1.00 96.19 182 GLU A CA 1
ATOM 1398 C C . GLU A 1 182 ? -11.457 -1.000 -4.359 1.00 96.19 182 GLU A C 1
ATOM 1400 O O . GLU A 1 182 ? -11.206 -2.188 -4.135 1.00 96.19 182 GLU A O 1
ATOM 1405 N N . VAL A 1 183 ? -12.080 -0.619 -5.479 1.00 96.56 183 VAL A N 1
ATOM 1406 C CA . VAL A 1 183 ? -12.463 -1.554 -6.551 1.00 96.56 183 VAL A CA 1
ATOM 1407 C C . VAL A 1 183 ? -11.228 -2.175 -7.207 1.00 96.56 183 VAL A C 1
ATOM 1409 O O . VAL A 1 183 ? -11.185 -3.384 -7.447 1.00 96.56 183 VAL A O 1
ATOM 1412 N N . VAL A 1 184 ? -10.195 -1.377 -7.479 1.00 96.31 184 VAL A N 1
ATOM 1413 C CA . VAL A 1 184 ? -8.931 -1.888 -8.028 1.00 96.31 184 VAL A CA 1
ATOM 1414 C C . VAL A 1 184 ? -8.208 -2.759 -6.992 1.00 96.31 184 VAL A C 1
ATOM 1416 O O . VAL A 1 184 ? -7.583 -3.754 -7.361 1.00 96.31 184 VAL A O 1
ATOM 1419 N N . PHE A 1 185 ? -8.338 -2.458 -5.700 1.00 96.81 185 PHE A N 1
ATOM 1420 C CA . PHE A 1 185 ? -7.764 -3.274 -4.634 1.00 96.81 185 PHE A CA 1
ATOM 1421 C C . PHE A 1 185 ? -8.444 -4.640 -4.533 1.00 96.81 185 PHE A C 1
ATOM 1423 O O . PHE A 1 185 ? -7.762 -5.656 -4.421 1.00 96.81 185 PHE A O 1
ATOM 1430 N N . LEU A 1 186 ? -9.769 -4.706 -4.707 1.00 97.50 186 LEU A N 1
ATOM 1431 C CA . LEU A 1 186 ? -10.468 -5.986 -4.854 1.00 97.50 186 LEU A CA 1
ATOM 1432 C C . LEU A 1 186 ? -9.892 -6.807 -6.016 1.00 97.50 186 LEU A C 1
ATOM 1434 O O . LEU A 1 186 ? -9.653 -8.003 -5.857 1.00 97.50 186 LEU A O 1
ATOM 1438 N N . LYS A 1 187 ? -9.621 -6.175 -7.166 1.00 96.38 187 LYS A N 1
ATOM 1439 C CA . LYS A 1 187 ? -9.000 -6.851 -8.316 1.00 96.38 187 LYS A CA 1
ATOM 1440 C C . LYS A 1 187 ? -7.600 -7.383 -7.981 1.00 96.38 187 LYS A C 1
ATOM 1442 O O . LYS A 1 187 ? -7.267 -8.491 -8.394 1.00 96.38 187 LYS A O 1
ATOM 1447 N N . LEU A 1 188 ? -6.806 -6.633 -7.211 1.00 95.50 188 LEU A N 1
ATOM 1448 C CA . LEU A 1 188 ? -5.499 -7.087 -6.721 1.00 95.50 188 LEU A CA 1
ATOM 1449 C C . LEU A 1 188 ? -5.631 -8.345 -5.852 1.00 95.50 188 LEU A C 1
ATOM 1451 O O . LEU A 1 188 ? -4.913 -9.320 -6.067 1.00 95.50 188 LEU A O 1
ATOM 1455 N N . LEU A 1 189 ? -6.557 -8.336 -4.889 1.00 95.81 189 LEU A N 1
ATOM 1456 C CA . LEU A 1 189 ? -6.794 -9.473 -3.995 1.00 95.81 189 LEU A CA 1
ATOM 1457 C C . LEU A 1 189 ? -7.289 -10.706 -4.763 1.00 95.81 189 LEU A C 1
ATOM 1459 O O . LEU A 1 189 ? -6.819 -11.813 -4.517 1.00 95.81 189 LEU A O 1
ATOM 1463 N N . GLN A 1 190 ? -8.181 -10.519 -5.737 1.00 95.62 190 GLN A N 1
ATOM 1464 C CA . GLN A 1 190 ? -8.658 -11.598 -6.608 1.00 95.62 190 GLN A CA 1
ATOM 1465 C C . GLN A 1 190 ? -7.530 -12.205 -7.444 1.00 95.62 190 GLN A C 1
ATOM 1467 O O . GLN A 1 190 ? -7.467 -13.419 -7.616 1.00 95.62 190 GLN A O 1
ATOM 1472 N N . GLU A 1 191 ? -6.606 -11.389 -7.949 1.00 92.69 191 GLU A N 1
ATOM 1473 C CA . GLU A 1 191 ? -5.442 -11.908 -8.663 1.00 92.69 191 GLU A CA 1
ATOM 1474 C C . GLU A 1 191 ? -4.541 -12.743 -7.744 1.00 92.69 191 GLU A C 1
ATOM 1476 O O . GLU A 1 191 ? -4.110 -13.829 -8.137 1.00 92.69 191 GLU A O 1
ATOM 1481 N N . LYS A 1 192 ? -4.302 -12.286 -6.508 1.00 91.88 192 LYS A N 1
ATOM 1482 C CA . LYS A 1 192 ? -3.569 -13.064 -5.495 1.00 91.88 192 LYS A CA 1
ATOM 1483 C C . LYS A 1 192 ? -4.274 -14.389 -5.185 1.00 91.88 192 LYS A C 1
ATOM 1485 O O . LYS A 1 192 ? -3.618 -15.427 -5.171 1.00 91.88 192 LYS A O 1
ATOM 1490 N N . GLN A 1 193 ? -5.601 -14.378 -5.037 1.00 93.12 193 GLN A N 1
ATOM 1491 C CA . GLN A 1 193 ? -6.419 -15.579 -4.825 1.00 93.12 193 GLN A CA 1
ATOM 1492 C C . GLN A 1 193 ? -6.259 -16.590 -5.972 1.00 93.12 193 GLN A C 1
ATOM 1494 O O . GLN A 1 193 ? -6.059 -17.782 -5.745 1.00 93.12 193 GLN A O 1
ATOM 1499 N N . LEU A 1 194 ? -6.305 -16.121 -7.223 1.00 90.50 194 LEU A N 1
ATOM 1500 C CA . LEU A 1 194 ? -6.115 -16.976 -8.397 1.00 90.50 194 LEU A CA 1
ATOM 1501 C C . LEU A 1 194 ? -4.688 -17.539 -8.471 1.00 90.50 194 LEU A C 1
ATOM 1503 O O . LEU A 1 194 ? -4.514 -18.712 -8.800 1.00 90.50 194 LEU A O 1
ATOM 1507 N N . LYS A 1 195 ? -3.673 -16.732 -8.139 1.00 85.19 195 LYS A N 1
ATOM 1508 C CA . LYS A 1 195 ? -2.267 -17.164 -8.123 1.00 85.19 195 LYS A CA 1
ATOM 1509 C C . LYS A 1 195 ? -1.967 -18.163 -7.010 1.00 85.19 195 LYS A C 1
ATOM 1511 O O . LYS A 1 195 ? -1.223 -19.101 -7.263 1.00 85.19 195 LYS A O 1
ATOM 1516 N N . GLY A 1 196 ? -2.580 -18.030 -5.832 1.00 78.31 196 GLY A N 1
ATOM 1517 C CA . GLY A 1 196 ? -2.451 -19.011 -4.745 1.00 78.31 196 GLY A CA 1
ATOM 1518 C C . GLY A 1 196 ? -2.924 -20.417 -5.138 1.00 78.31 196 GLY A C 1
ATOM 1519 O O . GLY A 1 196 ? -2.413 -21.411 -4.630 1.00 78.31 196 GLY A O 1
ATOM 1520 N N . ASN A 1 197 ? -3.843 -20.501 -6.103 1.00 72.25 197 ASN A N 1
ATOM 1521 C CA . ASN A 1 197 ? -4.332 -21.755 -6.678 1.00 72.25 197 ASN A CA 1
ATOM 1522 C C . ASN A 1 197 ? -3.542 -22.216 -7.920 1.00 72.25 197 ASN A C 1
ATOM 1524 O O . ASN A 1 197 ? -3.789 -23.303 -8.446 1.00 72.25 197 ASN A O 1
ATOM 1528 N N . SER A 1 198 ? -2.611 -21.396 -8.414 1.00 75.06 198 SER A N 1
ATOM 1529 C CA . SER A 1 198 ? -1.791 -21.682 -9.590 1.00 75.06 198 SER A CA 1
ATOM 1530 C C . SER A 1 198 ? -0.467 -22.347 -9.206 1.00 75.06 198 SER A C 1
ATOM 1532 O O . SER A 1 198 ? 0.040 -22.204 -8.098 1.00 75.06 198 SER A O 1
ATOM 1534 N N . ARG A 1 199 ? 0.128 -23.068 -10.163 1.00 65.00 199 ARG A N 1
ATOM 1535 C CA . ARG A 1 199 ? 1.512 -23.567 -10.056 1.00 65.00 199 ARG A CA 1
ATOM 1536 C C . ARG A 1 199 ? 2.552 -22.501 -10.412 1.00 65.00 199 ARG A C 1
ATOM 1538 O O . ARG A 1 199 ? 3.739 -22.727 -10.186 1.00 65.00 199 ARG A O 1
ATOM 1545 N N . GLU A 1 200 ? 2.130 -21.390 -11.013 1.00 64.38 200 GLU A N 1
ATOM 1546 C CA . GLU A 1 200 ? 3.013 -20.266 -11.332 1.00 64.38 200 GLU A CA 1
ATOM 1547 C C . GLU A 1 200 ? 3.457 -19.566 -10.049 1.00 64.38 200 GLU A C 1
ATOM 1549 O O . GLU A 1 200 ? 2.645 -19.323 -9.154 1.00 64.38 200 GLU A O 1
ATOM 1554 N N . ARG A 1 201 ? 4.748 -19.230 -9.948 1.00 63.59 201 ARG A N 1
ATOM 1555 C CA . ARG A 1 201 ? 5.237 -18.516 -8.772 1.00 63.59 201 ARG A CA 1
ATOM 1556 C C . ARG A 1 201 ? 4.752 -17.070 -8.849 1.00 63.59 201 ARG A C 1
ATOM 1558 O O . ARG A 1 201 ? 4.932 -16.425 -9.882 1.00 63.59 201 ARG A O 1
ATOM 1565 N N . PRO A 1 202 ? 4.194 -16.520 -7.759 1.00 60.81 202 PRO A N 1
ATOM 1566 C CA . PRO A 1 202 ? 3.765 -15.127 -7.733 1.00 60.81 202 PRO A CA 1
ATOM 1567 C C . PRO A 1 202 ? 4.880 -14.148 -8.148 1.00 60.81 202 PRO A C 1
ATOM 1569 O O . PRO A 1 202 ? 4.603 -13.127 -8.767 1.00 60.81 202 PRO A O 1
ATOM 1572 N N . GLU A 1 203 ? 6.137 -14.478 -7.840 1.00 66.56 203 GLU A N 1
ATOM 1573 C CA . GLU A 1 203 ? 7.337 -13.652 -8.046 1.00 66.56 203 GLU A CA 1
ATOM 1574 C C . GLU A 1 203 ? 7.760 -13.453 -9.512 1.00 66.56 203 GLU A C 1
ATOM 1576 O O . GLU A 1 203 ? 8.658 -12.655 -9.786 1.00 66.56 203 GLU A O 1
ATOM 1581 N N . ASP A 1 204 ? 7.126 -14.139 -10.462 1.00 78.75 204 ASP A N 1
ATOM 1582 C CA . ASP A 1 204 ? 7.565 -14.131 -11.862 1.00 78.75 204 ASP A CA 1
ATOM 1583 C C . ASP A 1 204 ? 6.991 -12.954 -12.675 1.00 78.75 204 ASP A C 1
ATOM 1585 O O . ASP A 1 204 ? 7.422 -12.710 -13.806 1.00 78.75 204 ASP A O 1
ATOM 1589 N N . ALA A 1 205 ? 6.023 -12.210 -12.124 1.00 87.00 205 ALA A N 1
ATOM 1590 C CA . ALA A 1 205 ? 5.371 -11.101 -12.817 1.00 87.00 205 ALA A CA 1
ATOM 1591 C C . ALA A 1 205 ? 4.783 -10.045 -11.860 1.00 87.00 205 ALA A C 1
ATOM 1593 O O . ALA A 1 205 ? 4.272 -10.400 -10.793 1.00 87.00 205 ALA A O 1
ATOM 1594 N N . PRO A 1 206 ? 4.747 -8.760 -12.265 1.00 92.75 206 PRO A N 1
ATOM 1595 C CA . PRO A 1 206 ? 3.986 -7.742 -11.547 1.00 92.75 206 PRO A CA 1
ATOM 1596 C C . PRO A 1 206 ? 2.473 -8.040 -11.618 1.00 92.75 206 PRO A C 1
ATOM 1598 O O . PRO A 1 206 ? 2.025 -8.724 -12.548 1.00 92.75 206 PRO A O 1
ATOM 1601 N N . PRO A 1 207 ? 1.653 -7.517 -10.686 1.00 93.00 207 PRO A N 1
ATOM 1602 C CA . PRO A 1 207 ? 0.210 -7.689 -10.736 1.00 93.00 207 PRO A CA 1
ATOM 1603 C C . PRO A 1 207 ? -0.401 -7.068 -11.995 1.00 93.00 207 PRO A C 1
ATOM 1605 O O . PRO A 1 207 ? -0.014 -5.982 -12.426 1.00 93.00 207 PRO A O 1
ATOM 1608 N N . ALA A 1 208 ? -1.400 -7.728 -12.569 1.00 93.19 208 ALA A N 1
ATOM 1609 C CA . ALA A 1 208 ? -2.071 -7.336 -13.804 1.00 93.19 208 ALA A CA 1
ATOM 1610 C C . ALA A 1 208 ? -3.288 -6.410 -13.585 1.00 93.19 208 ALA A C 1
ATOM 1612 O O . ALA A 1 208 ? -4.189 -6.325 -14.431 1.00 93.19 208 ALA A O 1
ATOM 1613 N N . VAL A 1 209 ? -3.332 -5.681 -12.464 1.00 93.38 209 VAL A N 1
ATOM 1614 C CA . VAL A 1 209 ? -4.468 -4.820 -12.086 1.00 93.38 209 VAL A CA 1
ATOM 1615 C C . VAL A 1 209 ? -4.715 -3.676 -13.074 1.00 93.38 209 VAL A C 1
ATOM 1617 O O . VAL A 1 209 ? -5.876 -3.394 -13.378 1.00 93.38 209 VAL A O 1
ATOM 1620 N N . PHE A 1 210 ? -3.659 -3.114 -13.671 1.00 93.44 210 PHE A N 1
ATOM 1621 C CA . PHE A 1 210 ? -3.735 -2.076 -14.715 1.00 93.44 210 PHE A CA 1
ATOM 1622 C C . PHE A 1 210 ? -3.442 -2.602 -16.128 1.00 93.44 210 PHE A C 1
ATOM 1624 O O . PHE A 1 210 ? -3.346 -1.829 -17.072 1.00 93.44 210 PHE A O 1
ATOM 1631 N N . GLY A 1 211 ? -3.315 -3.920 -16.288 1.00 90.38 211 GLY A N 1
ATOM 1632 C CA . GLY A 1 211 ? -2.924 -4.555 -17.542 1.00 90.38 211 GLY A CA 1
ATOM 1633 C C . GLY A 1 211 ? -1.826 -5.591 -17.331 1.00 90.38 211 GLY A C 1
ATOM 1634 O O . GLY A 1 211 ? -1.057 -5.524 -16.378 1.00 90.38 211 GLY A O 1
ATOM 1635 N N . ASN A 1 212 ? -1.753 -6.579 -18.223 1.00 91.50 212 ASN A N 1
ATOM 1636 C CA . ASN A 1 212 ? -0.761 -7.647 -18.130 1.00 91.50 212 ASN A CA 1
ATOM 1637 C C . ASN A 1 212 ? 0.548 -7.226 -18.820 1.00 91.50 212 ASN A C 1
ATOM 1639 O O . ASN A 1 212 ? 0.737 -7.480 -20.012 1.00 91.50 212 ASN A O 1
ATOM 1643 N N . PHE A 1 213 ? 1.436 -6.588 -18.054 1.00 91.50 213 PHE A N 1
ATOM 1644 C CA . PHE A 1 213 ? 2.760 -6.156 -18.509 1.00 91.50 213 PHE A CA 1
ATOM 1645 C C . PHE A 1 213 ? 3.602 -7.313 -19.054 1.00 91.50 213 PHE A C 1
ATOM 1647 O O . PHE A 1 213 ? 4.222 -7.181 -20.103 1.00 91.50 213 PHE A O 1
ATOM 1654 N N . SER A 1 214 ? 3.563 -8.486 -18.419 1.00 88.25 214 SER A N 1
ATOM 1655 C CA . SER A 1 214 ? 4.307 -9.660 -18.892 1.00 88.25 214 SER A CA 1
ATOM 1656 C C . SER A 1 214 ? 3.908 -10.077 -20.309 1.00 88.25 214 SER A C 1
ATOM 1658 O O . SER A 1 214 ? 4.763 -10.429 -21.120 1.00 88.25 214 SER A O 1
ATOM 1660 N N . ASN A 1 215 ? 2.616 -10.019 -20.636 1.00 89.94 215 ASN A N 1
ATOM 1661 C CA . ASN A 1 215 ? 2.129 -10.296 -21.985 1.00 89.94 215 ASN A CA 1
ATOM 1662 C C . ASN A 1 215 ? 2.451 -9.167 -22.963 1.00 89.94 215 ASN A C 1
ATOM 1664 O O . ASN A 1 215 ? 2.719 -9.449 -24.130 1.00 89.94 215 ASN A O 1
ATOM 1668 N N . GLU A 1 216 ? 2.419 -7.915 -22.510 1.00 91.31 216 GLU A N 1
ATOM 1669 C CA . GLU A 1 216 ? 2.799 -6.769 -23.334 1.00 91.31 216 GLU A CA 1
ATOM 1670 C C . GLU A 1 216 ? 4.266 -6.869 -23.764 1.00 91.31 216 GLU A C 1
ATOM 1672 O O . GLU A 1 216 ? 4.567 -6.852 -24.956 1.00 91.31 216 GLU A O 1
ATOM 1677 N N . TRP A 1 217 ? 5.176 -7.107 -22.824 1.00 88.81 217 TRP A N 1
ATOM 1678 C CA . TRP A 1 217 ? 6.612 -7.162 -23.101 1.00 88.81 217 TRP A CA 1
ATOM 1679 C C . TRP A 1 217 ? 7.036 -8.367 -23.937 1.00 88.81 217 TRP A C 1
ATOM 1681 O O . TRP A 1 217 ? 7.977 -8.262 -24.725 1.00 88.81 217 TRP A O 1
ATOM 1691 N N . LYS A 1 218 ? 6.292 -9.477 -23.860 1.00 88.62 218 LYS A N 1
ATOM 1692 C CA . LYS A 1 218 ? 6.437 -10.603 -24.795 1.00 88.62 218 LYS A CA 1
ATOM 1693 C C . LYS A 1 218 ? 6.050 -10.233 -26.232 1.00 88.62 218 LYS A C 1
ATOM 1695 O O . LYS A 1 218 ? 6.596 -10.819 -27.161 1.00 88.62 218 LYS A O 1
ATOM 1700 N N . LYS A 1 219 ? 5.113 -9.297 -26.428 1.00 89.19 219 LYS A N 1
ATOM 1701 C CA . LYS A 1 219 ? 4.628 -8.880 -27.755 1.00 89.19 219 LYS A CA 1
ATOM 1702 C C . LYS A 1 219 ? 5.462 -7.762 -28.371 1.00 89.19 219 LYS A C 1
ATOM 1704 O O . LYS A 1 219 ? 5.818 -7.857 -29.540 1.00 89.19 219 LYS A O 1
ATOM 1709 N N . SER A 1 220 ? 5.733 -6.695 -27.620 1.00 83.44 220 SER A N 1
ATOM 1710 C CA . SER A 1 220 ? 6.316 -5.456 -28.154 1.00 83.44 220 SER A CA 1
ATOM 1711 C C . SER A 1 220 ? 7.826 -5.317 -27.928 1.00 83.44 220 SER A C 1
ATOM 1713 O O . SER A 1 220 ? 8.424 -4.389 -28.468 1.00 83.44 220 SER A O 1
ATOM 1715 N N . THR A 1 221 ? 8.463 -6.282 -27.246 1.00 89.69 221 THR A N 1
ATOM 1716 C CA . THR A 1 221 ? 9.836 -6.193 -26.713 1.00 89.69 221 THR A CA 1
ATOM 1717 C C . THR A 1 221 ? 9.978 -5.021 -25.743 1.00 89.69 221 THR A C 1
ATOM 1719 O O . THR A 1 221 ? 9.646 -3.880 -26.055 1.00 89.69 221 THR A O 1
ATOM 1722 N N . PHE A 1 222 ? 10.505 -5.280 -24.547 1.00 94.00 222 PHE A N 1
ATOM 1723 C CA . PHE A 1 222 ? 10.686 -4.229 -23.551 1.00 94.00 222 PHE A CA 1
ATOM 1724 C C . PHE A 1 222 ? 11.585 -3.101 -24.088 1.00 94.00 222 PHE A C 1
ATOM 1726 O O . PHE A 1 222 ? 12.738 -3.333 -24.463 1.00 94.00 222 PHE A O 1
ATOM 1733 N N . GLN A 1 223 ? 11.060 -1.874 -24.109 1.00 94.81 223 GLN A N 1
ATOM 1734 C CA . GLN A 1 223 ? 11.787 -0.675 -24.513 1.00 94.81 223 GLN A CA 1
ATOM 1735 C C . GLN A 1 223 ? 11.692 0.392 -23.421 1.00 94.81 223 GLN A C 1
ATOM 1737 O O . GLN A 1 223 ? 10.607 0.640 -22.887 1.00 94.81 223 GLN A O 1
ATOM 1742 N N . PRO A 1 224 ? 12.798 1.078 -23.107 1.00 96.38 224 PRO A N 1
ATOM 1743 C CA . PRO A 1 224 ? 12.749 2.120 -22.105 1.00 96.38 224 PRO A CA 1
ATOM 1744 C C . PRO A 1 224 ? 11.887 3.322 -22.478 1.00 96.38 224 PRO A C 1
ATOM 1746 O O . PRO A 1 224 ? 12.034 3.909 -23.556 1.00 96.38 224 PRO A O 1
ATOM 1749 N N . GLY A 1 225 ? 11.054 3.748 -21.535 1.00 94.75 225 GLY A N 1
ATOM 1750 C CA . GLY A 1 225 ? 10.186 4.910 -21.672 1.00 94.75 225 GLY A CA 1
ATOM 1751 C C . GLY A 1 225 ? 9.103 4.735 -22.737 1.00 94.75 225 GLY A C 1
ATOM 1752 O O . GLY A 1 225 ? 8.594 5.734 -23.240 1.00 94.75 225 GLY A O 1
ATOM 1753 N N . LYS A 1 226 ? 8.827 3.496 -23.159 1.00 94.06 226 LYS A N 1
ATOM 1754 C CA . LYS A 1 226 ? 7.905 3.185 -24.249 1.00 94.06 226 LYS A CA 1
ATOM 1755 C C . LYS A 1 226 ? 7.041 1.985 -23.894 1.00 94.06 226 LYS A C 1
ATOM 1757 O O . LYS A 1 226 ? 7.491 1.023 -23.280 1.00 94.06 226 LYS A O 1
ATOM 1762 N N . THR A 1 227 ? 5.804 2.034 -24.356 1.00 93.31 227 THR A N 1
ATOM 1763 C CA . THR A 1 227 ? 4.882 0.902 -24.395 1.00 93.31 227 THR A CA 1
ATOM 1764 C C . THR A 1 227 ? 4.058 0.988 -25.679 1.00 93.31 227 THR A C 1
ATOM 1766 O O . THR A 1 227 ? 4.110 2.011 -26.372 1.00 93.31 227 THR A O 1
ATOM 1769 N N . SER A 1 228 ? 3.328 -0.066 -26.048 1.00 92.38 228 SER A N 1
ATOM 1770 C CA . SER A 1 228 ? 2.431 0.036 -27.198 1.00 92.38 228 SER A CA 1
ATOM 1771 C C . SER A 1 228 ? 1.273 0.992 -26.899 1.00 92.38 228 SER A C 1
ATOM 1773 O O . SER A 1 228 ? 0.719 1.008 -25.800 1.00 92.38 228 SER A O 1
ATOM 1775 N N . ILE A 1 229 ? 0.875 1.779 -27.903 1.00 89.06 229 ILE A N 1
ATOM 1776 C CA . ILE A 1 229 ? -0.235 2.742 -27.782 1.00 89.06 229 ILE A CA 1
ATOM 1777 C C . ILE A 1 229 ? -1.519 2.018 -27.351 1.00 89.06 229 ILE A C 1
ATOM 1779 O O . ILE A 1 229 ? -2.181 2.433 -26.407 1.00 89.06 229 ILE A O 1
ATOM 1783 N N . ALA A 1 230 ? -1.803 0.865 -27.966 1.00 90.50 230 ALA A N 1
ATOM 1784 C CA . ALA A 1 230 ? -2.983 0.056 -27.663 1.00 90.50 230 ALA A CA 1
ATOM 1785 C C . ALA A 1 230 ? -3.007 -0.510 -26.230 1.00 90.50 230 ALA A C 1
ATOM 1787 O O . ALA A 1 230 ? -4.079 -0.872 -25.740 1.00 90.50 230 ALA A O 1
ATOM 1788 N N . PHE A 1 231 ? -1.848 -0.651 -25.579 1.00 91.44 231 PHE A N 1
ATOM 1789 C CA . PHE A 1 231 ? -1.758 -1.032 -24.171 1.00 91.44 231 PHE A CA 1
ATOM 1790 C C . PHE A 1 231 ? -1.915 0.188 -23.263 1.00 91.44 231 PHE A C 1
ATOM 1792 O O . PHE A 1 231 ? -2.705 0.136 -22.323 1.00 91.44 231 PHE A O 1
ATOM 1799 N N . TYR A 1 232 ? -1.247 1.297 -23.597 1.00 88.69 232 TYR A N 1
ATOM 1800 C CA . TYR A 1 232 ? -1.329 2.559 -22.859 1.00 88.69 232 TYR A CA 1
ATOM 1801 C C . TYR A 1 232 ? -2.761 3.102 -22.762 1.00 88.69 232 TYR A C 1
ATOM 1803 O O . TYR A 1 232 ? -3.205 3.481 -21.684 1.00 88.69 232 TYR A O 1
ATOM 1811 N N . GLU A 1 233 ? -3.523 3.066 -23.859 1.00 89.50 233 GLU A N 1
ATOM 1812 C CA . GLU A 1 233 ? -4.919 3.537 -23.903 1.00 89.50 233 GLU A CA 1
ATOM 1813 C C . GLU A 1 233 ? -5.871 2.755 -22.982 1.00 89.50 233 GLU A C 1
ATOM 1815 O O . GLU A 1 233 ? -6.980 3.208 -22.707 1.00 89.50 233 GLU A O 1
ATOM 1820 N N . ARG A 1 234 ? -5.462 1.578 -22.488 1.00 89.50 234 ARG A N 1
ATOM 1821 C CA . ARG A 1 234 ? -6.260 0.769 -21.552 1.00 89.50 234 ARG A CA 1
ATOM 1822 C C . ARG A 1 234 ? -6.024 1.145 -20.095 1.00 89.50 234 ARG A C 1
ATOM 1824 O O . ARG A 1 234 ? -6.733 0.632 -19.228 1.00 89.50 234 ARG A O 1
ATOM 1831 N N . PHE A 1 235 ? -5.020 1.970 -19.807 1.00 88.38 235 PHE A N 1
ATOM 1832 C CA . PHE A 1 235 ? -4.729 2.371 -18.441 1.00 88.38 235 PHE A CA 1
ATOM 1833 C C . PHE A 1 235 ? -5.808 3.324 -17.935 1.00 88.38 235 PHE A C 1
ATOM 1835 O O . PHE A 1 235 ? -6.146 4.295 -18.616 1.00 88.38 235 PHE A O 1
ATOM 1842 N N . PRO A 1 236 ? -6.317 3.111 -16.711 1.00 89.81 236 PRO A N 1
ATOM 1843 C CA . PRO A 1 236 ? -7.010 4.172 -16.007 1.00 89.81 236 PRO A CA 1
ATOM 1844 C C . PRO A 1 236 ? -6.104 5.416 -15.938 1.00 89.81 236 PRO A C 1
ATOM 1846 O O . PRO A 1 236 ? -4.900 5.271 -15.680 1.00 89.81 236 PRO A O 1
ATOM 1849 N N . PRO A 1 237 ? -6.642 6.629 -16.152 1.00 88.75 237 PRO A N 1
ATOM 1850 C CA . PRO A 1 237 ? -5.845 7.859 -16.144 1.00 88.75 237 PRO A CA 1
ATOM 1851 C C . PRO A 1 237 ? -5.152 8.114 -14.792 1.00 88.75 237 PRO A C 1
ATOM 1853 O O . PRO A 1 237 ? -4.127 8.782 -14.736 1.00 88.75 237 PRO A O 1
ATOM 1856 N N . ASP A 1 238 ? -5.685 7.540 -13.716 1.00 92.12 238 ASP A N 1
ATOM 1857 C CA . ASP A 1 238 ? -5.211 7.592 -12.331 1.00 92.12 238 ASP A CA 1
ATOM 1858 C C . ASP A 1 238 ? -4.429 6.336 -11.900 1.00 92.12 238 ASP A C 1
ATOM 1860 O O . ASP A 1 238 ? -4.132 6.161 -10.722 1.00 92.12 238 ASP A O 1
ATOM 1864 N N . SER A 1 239 ? -4.054 5.456 -12.834 1.00 94.69 239 SER A N 1
ATOM 1865 C CA . SER A 1 239 ? -3.282 4.230 -12.558 1.00 94.69 239 SER A CA 1
ATOM 1866 C C . SER A 1 239 ? -2.013 4.480 -11.735 1.00 94.69 239 SER A C 1
ATOM 1868 O O . SER A 1 239 ? -1.752 3.753 -10.776 1.00 94.69 239 SER A O 1
ATOM 1870 N N . MET A 1 240 ? -1.253 5.532 -12.056 1.00 94.69 240 MET A N 1
ATOM 1871 C CA . MET A 1 240 ? -0.075 5.937 -11.279 1.00 94.69 240 MET A CA 1
ATOM 1872 C C . MET A 1 240 ? -0.434 6.347 -9.846 1.00 94.69 240 MET A C 1
ATOM 1874 O O . MET A 1 240 ? 0.235 5.925 -8.907 1.00 94.69 240 MET A O 1
ATOM 1878 N N . GLU A 1 241 ? -1.494 7.136 -9.668 1.00 93.81 241 GLU A N 1
ATOM 1879 C CA . GLU A 1 241 ? -1.937 7.614 -8.355 1.00 93.81 241 GLU A CA 1
ATOM 1880 C C . GLU A 1 241 ? -2.443 6.459 -7.483 1.00 93.81 241 GLU A C 1
ATOM 1882 O O . GLU A 1 241 ? -2.005 6.316 -6.341 1.00 93.81 241 GLU A O 1
ATOM 1887 N N . ILE A 1 242 ? -3.276 5.576 -8.043 1.00 95.12 242 ILE A N 1
ATOM 1888 C CA . ILE A 1 242 ? -3.774 4.382 -7.350 1.00 95.12 242 ILE A CA 1
ATOM 1889 C C . ILE A 1 242 ? -2.612 3.443 -6.999 1.00 95.12 242 ILE A C 1
ATOM 1891 O O . ILE A 1 242 ? -2.558 2.927 -5.884 1.00 95.12 242 ILE A O 1
ATOM 1895 N N . CYS A 1 243 ? -1.649 3.236 -7.904 1.00 96.50 243 CYS A N 1
ATOM 1896 C CA . CYS A 1 243 ? -0.487 2.396 -7.613 1.00 96.50 243 CYS A CA 1
ATOM 1897 C C . CYS A 1 243 ? 0.371 2.977 -6.478 1.00 96.50 243 CYS A C 1
ATOM 1899 O O . CYS A 1 243 ? 0.775 2.240 -5.578 1.00 96.50 243 CYS A O 1
ATOM 1901 N N . SER A 1 244 ? 0.625 4.290 -6.480 1.00 95.81 244 SER A N 1
ATOM 1902 C CA . SER A 1 244 ? 1.334 4.965 -5.385 1.00 95.81 244 SER A CA 1
ATOM 1903 C C . SER A 1 244 ? 0.570 4.865 -4.067 1.00 95.81 244 SER A C 1
ATOM 1905 O O . SER A 1 244 ? 1.174 4.628 -3.023 1.00 95.81 244 SER A O 1
ATOM 1907 N N . LEU A 1 245 ? -0.758 4.979 -4.107 1.00 94.50 245 LEU A N 1
ATOM 1908 C CA . LEU A 1 245 ? -1.617 4.807 -2.942 1.00 94.50 245 LEU A CA 1
ATOM 1909 C C . LEU A 1 245 ? -1.526 3.378 -2.381 1.00 94.50 245 LEU A C 1
ATOM 1911 O O . LEU A 1 245 ? -1.309 3.214 -1.180 1.00 94.50 245 LEU A O 1
ATOM 1915 N N . PHE A 1 246 ? -1.560 2.349 -3.232 1.00 96.00 246 PHE A N 1
ATOM 1916 C CA . PHE A 1 246 ? -1.361 0.956 -2.810 1.00 96.00 246 PHE A CA 1
ATOM 1917 C C . PHE A 1 246 ? 0.007 0.716 -2.180 1.00 96.00 246 PHE A C 1
ATOM 1919 O O . PHE A 1 246 ? 0.102 -0.029 -1.208 1.00 96.00 246 PHE A O 1
ATOM 1926 N N . LEU A 1 247 ? 1.060 1.374 -2.672 1.00 96.38 247 LEU A N 1
ATOM 1927 C CA . LEU A 1 247 ? 2.377 1.318 -2.035 1.00 96.38 247 LEU A CA 1
ATOM 1928 C C . LEU A 1 247 ? 2.378 1.932 -0.634 1.00 96.38 247 LEU A C 1
ATOM 1930 O O . LEU A 1 247 ? 3.198 1.538 0.191 1.00 96.38 247 LEU A O 1
ATOM 1934 N N . THR A 1 248 ? 1.466 2.857 -0.324 1.00 95.44 248 THR A N 1
ATOM 1935 C CA . THR A 1 248 ? 1.305 3.305 1.065 1.00 95.44 248 THR A CA 1
ATOM 1936 C C . THR A 1 248 ? 0.615 2.247 1.921 1.00 95.44 248 THR A C 1
ATOM 1938 O O . THR A 1 248 ? 0.985 2.074 3.080 1.00 95.44 248 THR A O 1
ATOM 1941 N N . TRP A 1 249 ? -0.369 1.523 1.379 1.00 95.25 249 TRP A N 1
ATOM 1942 C CA . TRP A 1 249 ? -1.110 0.497 2.122 1.00 95.25 249 TRP A CA 1
ATOM 1943 C C . TRP A 1 249 ? -0.272 -0.757 2.359 1.00 95.25 249 TRP A C 1
ATOM 1945 O O . TRP A 1 249 ? -0.294 -1.334 3.440 1.00 95.25 249 TRP A O 1
ATOM 1955 N N . LEU A 1 250 ? 0.494 -1.161 1.350 1.00 95.25 250 LEU A N 1
ATOM 1956 C CA . LEU A 1 250 ? 1.293 -2.378 1.334 1.00 95.25 250 LEU A CA 1
ATOM 1957 C C . LEU A 1 250 ? 2.761 -2.038 1.024 1.00 95.25 250 LEU A C 1
ATOM 1959 O O . LEU A 1 250 ? 3.296 -2.439 -0.011 1.00 95.25 250 LEU A O 1
ATOM 1963 N N . PRO A 1 251 ? 3.456 -1.311 1.918 1.00 95.19 251 PRO A N 1
ATOM 1964 C CA . PRO A 1 251 ? 4.790 -0.773 1.641 1.00 95.19 251 PRO A CA 1
ATOM 1965 C C . PRO A 1 251 ? 5.873 -1.847 1.475 1.00 95.19 251 PRO A C 1
ATOM 1967 O O . PRO A 1 251 ? 6.950 -1.578 0.931 1.00 95.19 251 PRO A O 1
ATOM 1970 N N . LEU A 1 252 ? 5.604 -3.064 1.948 1.00 93.75 252 LEU A N 1
ATOM 1971 C CA . LEU A 1 252 ? 6.491 -4.222 1.849 1.00 93.75 252 LEU A CA 1
ATOM 1972 C C . LEU A 1 252 ? 6.172 -5.134 0.654 1.00 93.75 252 LEU A C 1
ATOM 1974 O O . LEU A 1 252 ? 6.897 -6.100 0.430 1.00 93.75 252 LEU A O 1
ATOM 1978 N N . ASP A 1 253 ? 5.120 -4.846 -0.118 1.00 94.38 253 ASP A N 1
ATOM 1979 C CA . ASP A 1 253 ? 4.746 -5.656 -1.275 1.00 94.38 253 ASP A CA 1
ATOM 1980 C C . ASP A 1 253 ? 5.660 -5.328 -2.467 1.00 94.38 253 ASP A C 1
ATOM 1982 O O . ASP A 1 253 ? 5.530 -4.309 -3.154 1.00 94.38 253 ASP A O 1
ATOM 1986 N N . ASN A 1 254 ? 6.635 -6.207 -2.698 1.00 95.31 254 ASN A N 1
ATOM 1987 C CA . ASN A 1 254 ? 7.606 -6.026 -3.768 1.00 95.31 254 ASN A CA 1
ATOM 1988 C C . ASN A 1 254 ? 6.985 -6.160 -5.168 1.00 95.31 254 ASN A C 1
ATOM 1990 O O . ASN A 1 254 ? 7.496 -5.559 -6.111 1.00 95.31 254 ASN A O 1
ATOM 1994 N N . GLN A 1 255 ? 5.891 -6.912 -5.323 1.00 94.06 255 GLN A N 1
ATOM 1995 C CA . GLN A 1 255 ? 5.215 -7.065 -6.613 1.00 94.06 255 GLN A CA 1
ATOM 1996 C C . GLN A 1 255 ? 4.488 -5.780 -7.001 1.00 94.06 255 GLN A C 1
ATOM 1998 O O . GLN A 1 255 ? 4.555 -5.357 -8.156 1.00 94.06 255 GLN A O 1
ATOM 2003 N N . LEU A 1 256 ? 3.854 -5.113 -6.035 1.00 95.81 256 LEU A N 1
ATOM 2004 C CA . LEU A 1 256 ? 3.312 -3.771 -6.242 1.00 95.81 256 LEU A CA 1
ATOM 2005 C C . LEU A 1 256 ? 4.413 -2.755 -6.559 1.00 95.81 256 LEU A C 1
ATOM 2007 O O . LEU A 1 256 ? 4.233 -1.914 -7.439 1.00 95.81 256 LEU A O 1
ATOM 2011 N N . TYR A 1 257 ? 5.572 -2.845 -5.900 1.00 97.56 257 TYR A N 1
ATOM 2012 C CA . TYR A 1 257 ? 6.697 -1.958 -6.215 1.00 97.56 257 TYR A CA 1
ATOM 2013 C C . TYR A 1 257 ? 7.274 -2.240 -7.609 1.00 97.56 257 TYR A C 1
ATOM 2015 O O . TYR A 1 257 ? 7.654 -1.306 -8.311 1.00 97.56 257 TYR A O 1
ATOM 2023 N N . TRP A 1 258 ? 7.248 -3.494 -8.066 1.00 97.38 258 TRP A N 1
ATOM 2024 C CA . TRP A 1 258 ? 7.575 -3.834 -9.449 1.00 97.38 258 TRP A CA 1
ATOM 2025 C C . TRP A 1 258 ? 6.566 -3.222 -10.427 1.00 97.38 258 TRP A C 1
ATOM 2027 O O . TRP A 1 258 ? 6.974 -2.502 -11.336 1.00 97.38 258 TRP A O 1
ATOM 2037 N N . LEU A 1 259 ? 5.260 -3.410 -10.211 1.00 97.06 259 LEU A N 1
ATOM 2038 C CA . LEU A 1 259 ? 4.218 -2.790 -11.039 1.00 97.06 259 LEU A CA 1
ATOM 2039 C C . LEU A 1 259 ? 4.394 -1.273 -11.157 1.00 97.06 259 LEU A C 1
ATOM 2041 O O . LEU A 1 259 ? 4.272 -0.724 -12.248 1.00 97.06 259 LEU A O 1
ATOM 2045 N N . TYR A 1 260 ? 4.741 -0.607 -10.059 1.00 98.00 260 TYR A N 1
ATOM 2046 C CA . TYR A 1 260 ? 5.043 0.819 -10.069 1.00 98.00 260 TYR A CA 1
ATOM 2047 C C . TYR A 1 260 ? 6.225 1.167 -10.989 1.00 98.00 260 TYR A C 1
ATOM 2049 O O . TYR A 1 260 ? 6.143 2.115 -11.768 1.00 98.00 260 TYR A O 1
ATOM 2057 N N . GLY A 1 261 ? 7.302 0.376 -10.968 1.00 97.81 261 GLY A N 1
ATOM 2058 C CA . GLY A 1 261 ? 8.425 0.527 -11.899 1.00 97.81 261 GLY A CA 1
ATOM 2059 C C . GLY A 1 261 ? 8.025 0.336 -13.368 1.00 97.81 261 GLY A C 1
ATOM 2060 O O . GLY A 1 261 ? 8.466 1.092 -14.233 1.00 97.81 261 GLY A O 1
ATOM 2061 N N . GLU A 1 262 ? 7.152 -0.629 -13.653 1.00 97.31 262 GLU A N 1
ATOM 2062 C CA . GLU A 1 262 ? 6.642 -0.886 -15.008 1.00 97.31 262 GLU A CA 1
ATOM 2063 C C . GLU A 1 262 ? 5.729 0.245 -15.508 1.00 97.31 262 GLU A C 1
ATOM 2065 O O . GLU A 1 262 ? 5.848 0.676 -16.658 1.00 97.31 262 GLU A O 1
ATOM 2070 N N . LEU A 1 263 ? 4.873 0.793 -14.639 1.00 96.94 263 LEU A N 1
ATOM 2071 C CA . LEU A 1 263 ? 4.049 1.965 -14.950 1.00 96.94 263 LEU A CA 1
ATOM 2072 C C . LEU A 1 263 ? 4.901 3.221 -15.185 1.00 96.94 263 LEU A C 1
ATOM 2074 O O . LEU A 1 263 ? 4.646 3.966 -16.134 1.00 96.94 263 LEU A O 1
ATOM 2078 N N . LEU A 1 264 ? 5.951 3.440 -14.385 1.00 97.12 264 LEU A N 1
ATOM 2079 C CA . LEU A 1 264 ? 6.913 4.527 -14.608 1.00 97.12 264 LEU A CA 1
ATOM 2080 C C . LEU A 1 264 ? 7.579 4.398 -15.982 1.00 97.12 264 LEU A C 1
ATOM 2082 O O . LEU A 1 264 ? 7.680 5.377 -16.718 1.00 97.12 264 LEU A O 1
ATOM 2086 N N . ASN A 1 265 ? 7.975 3.183 -16.374 1.00 96.94 265 ASN A N 1
ATOM 2087 C CA . ASN A 1 265 ? 8.534 2.953 -17.702 1.00 96.94 265 ASN A CA 1
ATOM 2088 C C . ASN A 1 265 ? 7.507 3.247 -18.807 1.00 96.94 265 ASN A C 1
ATOM 2090 O O . ASN A 1 265 ? 7.812 3.970 -19.754 1.00 96.94 265 ASN A O 1
ATOM 2094 N N . ALA A 1 266 ? 6.290 2.716 -18.676 1.00 95.31 266 ALA A N 1
ATOM 2095 C CA . ALA A 1 266 ? 5.231 2.880 -19.668 1.00 95.31 266 ALA A CA 1
ATOM 2096 C C . ALA A 1 266 ? 4.775 4.339 -19.833 1.00 95.31 266 ALA A C 1
ATOM 2098 O O . ALA A 1 266 ? 4.377 4.730 -20.927 1.00 95.31 266 ALA A O 1
ATOM 2099 N N . THR A 1 267 ? 4.873 5.151 -18.778 1.00 94.19 267 THR A N 1
ATOM 2100 C CA . THR A 1 267 ? 4.560 6.591 -18.796 1.00 94.19 267 THR A CA 1
ATOM 2101 C C . THR A 1 267 ? 5.748 7.474 -19.197 1.00 94.19 267 THR A C 1
ATOM 2103 O O . THR A 1 267 ? 5.604 8.690 -19.295 1.00 94.19 267 THR A O 1
ATOM 2106 N N . GLY A 1 268 ? 6.913 6.882 -19.478 1.00 94.50 268 GLY A N 1
ATOM 2107 C CA . GLY A 1 268 ? 8.081 7.581 -20.019 1.00 94.50 268 GLY A CA 1
ATOM 2108 C C . GLY A 1 268 ? 9.175 7.924 -19.001 1.00 94.50 268 GLY A C 1
ATOM 2109 O O . GLY A 1 268 ? 10.290 8.268 -19.412 1.00 94.50 268 GLY A O 1
ATOM 2110 N N . ASP A 1 269 ? 8.928 7.769 -17.696 1.00 95.81 269 ASP A N 1
ATOM 2111 C CA . ASP A 1 269 ? 9.918 7.991 -16.631 1.00 95.81 269 ASP A CA 1
ATOM 2112 C C . ASP A 1 269 ? 10.830 6.768 -16.429 1.00 95.81 269 ASP A C 1
ATOM 2114 O O . ASP A 1 269 ? 10.881 6.103 -15.391 1.00 95.81 269 ASP A O 1
ATOM 2118 N N . LYS A 1 270 ? 11.604 6.479 -17.474 1.00 96.12 270 LYS A N 1
ATOM 2119 C CA . LYS A 1 270 ? 12.603 5.402 -17.507 1.00 96.12 270 LYS A CA 1
ATOM 2120 C C . LYS A 1 270 ? 13.681 5.513 -16.420 1.00 96.12 270 LYS A C 1
ATOM 2122 O O . LYS A 1 270 ? 14.240 4.494 -16.022 1.00 96.12 270 LYS A O 1
ATOM 2127 N N . ILE A 1 271 ? 13.988 6.723 -15.939 1.00 95.75 271 ILE A N 1
ATOM 2128 C CA . ILE A 1 271 ? 15.022 6.931 -14.915 1.00 95.75 271 ILE A CA 1
ATOM 2129 C C . ILE A 1 271 ? 14.494 6.499 -13.547 1.00 95.75 271 ILE A C 1
ATOM 2131 O O . ILE A 1 271 ? 15.179 5.766 -12.829 1.00 95.75 271 ILE A O 1
ATOM 2135 N N . ALA A 1 272 ? 13.277 6.916 -13.183 1.00 97.00 272 ALA A N 1
ATOM 2136 C CA . ALA A 1 272 ? 12.627 6.437 -11.970 1.00 97.00 272 ALA A CA 1
ATOM 2137 C C . ALA A 1 272 ? 12.365 4.928 -12.036 1.00 97.00 272 ALA A C 1
ATOM 2139 O O . ALA A 1 272 ? 12.703 4.216 -11.091 1.00 97.00 272 ALA A O 1
ATOM 2140 N N . ALA A 1 273 ? 11.862 4.431 -13.172 1.00 98.00 273 ALA A N 1
ATOM 2141 C CA . ALA A 1 273 ? 11.660 3.002 -13.399 1.00 98.00 273 ALA A CA 1
ATOM 2142 C C . ALA A 1 273 ? 12.951 2.203 -13.168 1.00 98.00 273 ALA A C 1
ATOM 2144 O O . ALA A 1 273 ? 12.955 1.228 -12.418 1.00 98.00 273 ALA A O 1
ATOM 2145 N N . GLY A 1 274 ? 14.072 2.661 -13.738 1.00 97.38 274 GLY A N 1
ATOM 2146 C CA . GLY A 1 274 ? 15.375 2.021 -13.572 1.00 97.38 274 GLY A CA 1
ATOM 2147 C C . GLY A 1 274 ? 15.794 1.919 -12.107 1.00 97.38 274 GLY A C 1
ATOM 2148 O O . GLY A 1 274 ? 16.239 0.856 -11.680 1.00 97.38 274 GLY A O 1
ATOM 2149 N N . LYS A 1 275 ? 15.583 2.982 -11.316 1.00 97.00 275 LYS A N 1
ATOM 2150 C CA . LYS A 1 275 ? 15.863 2.984 -9.869 1.00 97.00 275 LYS A CA 1
ATOM 2151 C C . LYS A 1 275 ? 14.993 1.984 -9.108 1.00 97.00 275 LYS A C 1
ATOM 2153 O O . LYS A 1 275 ? 15.510 1.289 -8.239 1.00 97.00 275 LYS A O 1
ATOM 2158 N N . VAL A 1 276 ? 13.700 1.904 -9.425 1.00 97.88 276 VAL A N 1
ATOM 2159 C CA . VAL A 1 276 ? 12.769 0.960 -8.782 1.00 97.88 276 VAL A CA 1
ATOM 2160 C C . VAL A 1 276 ? 13.172 -0.485 -9.069 1.00 97.88 276 VAL A C 1
ATOM 2162 O O . VAL A 1 276 ? 13.341 -1.269 -8.136 1.00 97.88 276 VAL A O 1
ATOM 2165 N N . LEU A 1 277 ? 13.373 -0.836 -10.345 1.00 97.50 277 LEU A N 1
ATOM 2166 C CA . LEU A 1 277 ? 13.711 -2.211 -10.727 1.00 97.50 277 LEU A CA 1
ATOM 2167 C C . LEU A 1 277 ? 15.107 -2.620 -10.231 1.00 97.50 277 LEU A C 1
ATOM 2169 O O . LEU A 1 277 ? 15.322 -3.771 -9.862 1.00 97.50 277 LEU A O 1
ATOM 2173 N N . ASP A 1 278 ? 16.064 -1.688 -10.194 1.00 97.12 278 ASP A N 1
ATOM 2174 C CA . ASP A 1 278 ? 17.385 -1.916 -9.597 1.00 97.12 278 ASP A CA 1
ATOM 2175 C C . ASP A 1 278 ? 17.312 -2.162 -8.078 1.00 97.12 278 ASP A C 1
ATOM 2177 O O . ASP A 1 278 ? 17.928 -3.105 -7.580 1.00 97.12 278 ASP A O 1
ATOM 2181 N N . GLU A 1 279 ? 16.507 -1.383 -7.345 1.00 96.62 279 GLU A N 1
ATOM 2182 C CA . GLU A 1 279 ? 16.287 -1.578 -5.905 1.00 96.62 279 GLU A CA 1
ATOM 2183 C C . GLU A 1 279 ? 15.671 -2.955 -5.610 1.00 96.62 279 GLU A C 1
ATOM 2185 O O . GLU A 1 279 ? 16.095 -3.631 -4.670 1.00 96.62 279 GLU A O 1
ATOM 2190 N N . LEU A 1 280 ? 14.717 -3.411 -6.427 1.00 96.69 280 LEU A N 1
ATOM 2191 C CA . LEU A 1 280 ? 14.108 -4.738 -6.281 1.00 96.69 280 LEU A CA 1
ATOM 2192 C C . LEU A 1 280 ? 15.135 -5.871 -6.432 1.00 96.69 280 LEU A C 1
ATOM 2194 O O . LEU A 1 280 ? 15.135 -6.828 -5.660 1.00 96.69 280 LEU A O 1
ATOM 2198 N N . ILE A 1 281 ? 16.058 -5.750 -7.383 1.00 96.44 281 ILE A N 1
ATOM 2199 C CA . ILE A 1 281 ? 17.096 -6.764 -7.602 1.00 96.44 281 ILE A CA 1
ATOM 2200 C C . ILE A 1 281 ? 18.136 -6.732 -6.483 1.00 96.44 281 ILE A C 1
ATOM 2202 O O . ILE A 1 281 ? 18.446 -7.772 -5.906 1.00 96.44 281 ILE A O 1
ATOM 2206 N N . ASN A 1 282 ? 18.674 -5.551 -6.173 1.00 95.12 282 ASN A N 1
ATOM 2207 C CA . ASN A 1 282 ? 19.851 -5.435 -5.313 1.00 95.12 282 ASN A CA 1
ATOM 2208 C C . ASN A 1 282 ? 19.487 -5.401 -3.824 1.00 95.12 282 ASN A C 1
ATOM 2210 O O . ASN A 1 282 ? 20.126 -6.071 -3.018 1.00 95.12 282 ASN A O 1
ATOM 2214 N N . ALA A 1 283 ? 18.470 -4.623 -3.446 1.00 93.12 283 ALA A N 1
ATOM 2215 C CA . ALA A 1 283 ? 18.089 -4.434 -2.047 1.00 93.12 283 ALA A CA 1
ATOM 2216 C C . ALA A 1 283 ? 17.002 -5.418 -1.592 1.00 93.12 283 ALA A C 1
ATOM 2218 O O . ALA A 1 283 ? 16.974 -5.790 -0.421 1.00 93.12 283 ALA A O 1
ATOM 2219 N N . ARG A 1 284 ? 16.112 -5.852 -2.499 1.00 91.75 284 ARG A N 1
ATOM 2220 C CA . ARG A 1 284 ? 15.023 -6.804 -2.192 1.00 91.75 284 ARG A CA 1
ATOM 2221 C C . ARG A 1 284 ? 15.307 -8.239 -2.631 1.00 91.75 284 ARG A C 1
ATOM 2223 O O . ARG A 1 284 ? 14.459 -9.097 -2.422 1.00 91.75 284 ARG A O 1
ATOM 2230 N N . GLN A 1 285 ? 16.493 -8.496 -3.189 1.00 92.94 285 GLN A N 1
ATOM 2231 C CA . GLN A 1 285 ? 16.973 -9.829 -3.569 1.00 92.94 285 GLN A CA 1
ATOM 2232 C C . GLN A 1 285 ? 16.074 -10.564 -4.582 1.00 92.94 285 GLN A C 1
ATOM 2234 O O . GLN A 1 285 ? 16.073 -11.789 -4.635 1.00 92.94 285 GLN A O 1
ATOM 2239 N N . MET A 1 286 ? 15.352 -9.834 -5.439 1.00 93.31 286 MET A N 1
ATOM 2240 C CA . MET A 1 286 ? 14.487 -10.413 -6.482 1.00 93.31 286 MET A CA 1
ATOM 2241 C C . MET A 1 286 ? 15.230 -10.709 -7.796 1.00 93.31 286 MET A C 1
ATOM 2243 O O . MET A 1 286 ? 14.670 -10.624 -8.888 1.00 93.31 286 MET A O 1
ATOM 2247 N N . SER A 1 287 ? 16.524 -11.026 -7.721 1.00 89.94 287 SER A N 1
ATOM 2248 C CA . SER A 1 287 ? 17.351 -11.344 -8.896 1.00 89.94 287 SER A CA 1
ATOM 2249 C C . SER A 1 287 ? 16.982 -12.677 -9.558 1.00 89.94 287 SER A C 1
ATOM 2251 O O . SER A 1 287 ? 17.386 -12.931 -10.691 1.00 89.94 287 SER A O 1
ATOM 2253 N N . ASN A 1 288 ? 16.206 -13.516 -8.869 1.00 89.81 288 ASN A N 1
ATOM 2254 C CA . ASN A 1 288 ? 15.680 -14.785 -9.363 1.00 89.81 288 ASN A CA 1
ATOM 2255 C C . ASN A 1 288 ? 14.611 -14.622 -10.458 1.00 89.81 288 ASN A C 1
ATOM 2257 O O . ASN A 1 288 ? 14.386 -15.580 -11.192 1.00 89.81 288 ASN A O 1
ATOM 2261 N N . SER A 1 289 ? 13.982 -13.446 -10.587 1.00 92.06 289 SER A N 1
ATOM 2262 C CA . SER A 1 289 ? 12.990 -13.154 -11.627 1.00 92.06 289 SER A CA 1
ATOM 2263 C C . SER A 1 289 ? 13.676 -12.718 -12.934 1.00 92.06 289 SER A C 1
ATOM 2265 O O . SER A 1 289 ? 14.200 -11.599 -13.011 1.00 92.06 289 SER A O 1
ATOM 2267 N N . PRO A 1 290 ? 13.687 -13.554 -13.996 1.00 91.62 290 PRO A N 1
ATOM 2268 C CA . PRO A 1 290 ? 14.458 -13.257 -15.206 1.00 91.62 290 PRO A CA 1
ATOM 2269 C C . PRO A 1 290 ? 13.945 -12.020 -15.951 1.00 91.62 290 PRO A C 1
ATOM 2271 O O . PRO A 1 290 ? 14.739 -11.242 -16.480 1.00 91.62 290 PRO A O 1
ATOM 2274 N N . ALA A 1 291 ? 12.622 -11.818 -15.967 1.00 92.50 291 ALA A N 1
ATOM 2275 C CA . ALA A 1 291 ? 11.998 -10.664 -16.610 1.00 92.50 291 ALA A CA 1
ATOM 2276 C C . ALA A 1 291 ? 12.404 -9.356 -15.914 1.00 92.50 291 ALA A C 1
ATOM 2278 O O . ALA A 1 291 ? 12.889 -8.433 -16.568 1.00 92.50 291 ALA A O 1
ATOM 2279 N N . LEU A 1 292 ? 12.291 -9.310 -14.582 1.00 95.12 292 LEU A N 1
ATOM 2280 C CA . LEU A 1 292 ? 12.715 -8.163 -13.779 1.00 95.12 292 LEU A CA 1
ATOM 2281 C C . LEU A 1 292 ? 14.203 -7.847 -13.992 1.00 95.12 292 LEU A C 1
ATOM 2283 O O . LEU A 1 292 ? 14.571 -6.685 -14.194 1.00 95.12 292 LEU A O 1
ATOM 2287 N N . PHE A 1 293 ? 15.054 -8.879 -13.974 1.00 95.44 293 PHE A N 1
ATOM 2288 C CA . PHE A 1 293 ? 16.493 -8.728 -14.166 1.00 95.44 293 PHE A CA 1
ATOM 2289 C C . PHE A 1 293 ? 16.839 -8.106 -15.523 1.00 95.44 293 PHE A C 1
ATOM 2291 O O . PHE A 1 293 ? 17.580 -7.118 -15.579 1.00 95.44 293 PHE A O 1
ATOM 2298 N N . GLU A 1 294 ? 16.273 -8.632 -16.612 1.00 95.12 294 GLU A N 1
ATOM 2299 C CA . GLU A 1 294 ? 16.524 -8.096 -17.951 1.00 95.12 294 GLU A CA 1
ATOM 2300 C C . GLU A 1 294 ? 15.969 -6.675 -18.117 1.00 95.12 294 GLU A C 1
ATOM 2302 O O . GLU A 1 294 ? 16.685 -5.810 -18.627 1.00 95.12 294 GLU A O 1
ATOM 2307 N N . HIS A 1 295 ? 14.766 -6.371 -17.618 1.00 96.25 295 HIS A N 1
ATOM 2308 C CA . HIS A 1 295 ? 14.219 -5.008 -17.687 1.00 96.25 295 HIS A CA 1
ATOM 2309 C C . HIS A 1 295 ? 15.107 -4.006 -16.939 1.00 96.25 295 HIS A C 1
ATOM 2311 O O . HIS A 1 295 ? 15.469 -2.960 -17.485 1.00 96.25 295 HIS A O 1
ATOM 2317 N N . SER A 1 296 ? 15.539 -4.339 -15.718 1.00 96.75 296 SER A N 1
ATOM 2318 C CA . SER A 1 296 ? 16.443 -3.482 -14.943 1.00 96.75 296 SER A CA 1
ATOM 2319 C C . SER A 1 296 ? 17.777 -3.255 -15.654 1.00 96.75 296 SER A C 1
ATOM 2321 O O . SER A 1 296 ? 18.281 -2.133 -15.696 1.00 96.75 296 SER A O 1
ATOM 2323 N N . LYS A 1 297 ? 18.351 -4.301 -16.253 1.00 96.31 297 LYS A N 1
ATOM 2324 C CA . LYS A 1 297 ? 19.599 -4.221 -17.021 1.00 96.31 297 LYS A CA 1
ATOM 2325 C C . LYS A 1 297 ? 19.463 -3.319 -18.250 1.00 96.31 297 LYS A C 1
ATOM 2327 O O . LYS A 1 297 ? 20.365 -2.520 -18.505 1.00 96.31 297 LYS A O 1
ATOM 2332 N N . ILE A 1 298 ? 18.349 -3.404 -18.982 1.00 96.38 298 ILE A N 1
ATOM 2333 C CA . ILE A 1 298 ? 18.058 -2.528 -20.128 1.00 96.38 298 ILE A CA 1
ATOM 2334 C C . ILE A 1 298 ? 17.965 -1.060 -19.669 1.00 96.38 298 ILE A C 1
ATOM 2336 O O . ILE A 1 298 ? 18.617 -0.194 -20.254 1.00 96.38 298 ILE A O 1
ATOM 2340 N N . LEU A 1 299 ? 17.229 -0.775 -18.589 1.00 96.44 299 LEU A N 1
ATOM 2341 C CA . LEU A 1 299 ? 17.075 0.590 -18.057 1.00 96.44 299 LEU A CA 1
ATOM 2342 C C . LEU A 1 299 ? 18.384 1.172 -17.497 1.00 96.44 299 LEU A C 1
ATOM 2344 O O . LEU A 1 299 ? 18.666 2.363 -17.673 1.00 96.44 299 LEU A O 1
ATOM 2348 N N . ARG A 1 300 ? 19.216 0.342 -16.852 1.00 93.81 300 ARG A N 1
ATOM 2349 C CA . ARG A 1 300 ? 20.539 0.743 -16.347 1.00 93.81 300 ARG A CA 1
ATOM 2350 C C . ARG A 1 300 ? 21.481 1.156 -17.471 1.00 93.81 300 ARG A C 1
ATOM 2352 O O . ARG A 1 300 ? 22.124 2.196 -17.352 1.00 93.81 300 ARG A O 1
ATOM 2359 N N . ARG A 1 301 ? 21.534 0.387 -18.565 1.00 92.50 301 ARG A N 1
ATOM 2360 C CA . ARG A 1 301 ? 22.367 0.719 -19.735 1.00 92.50 301 ARG A CA 1
ATOM 2361 C C . ARG A 1 301 ? 22.020 2.091 -20.290 1.00 92.50 301 ARG A C 1
ATOM 2363 O O . ARG A 1 301 ? 22.902 2.925 -20.441 1.00 92.50 301 ARG A O 1
ATOM 2370 N N . GLN A 1 302 ? 20.735 2.368 -20.473 1.00 89.69 302 GLN A N 1
ATOM 2371 C CA . GLN A 1 302 ? 20.325 3.667 -20.992 1.00 89.69 302 GLN A CA 1
ATOM 2372 C C . GLN A 1 302 ? 20.606 4.822 -20.022 1.00 89.69 302 GLN A C 1
ATOM 2374 O O . GLN A 1 302 ? 20.931 5.924 -20.452 1.00 89.69 302 GLN A O 1
ATOM 2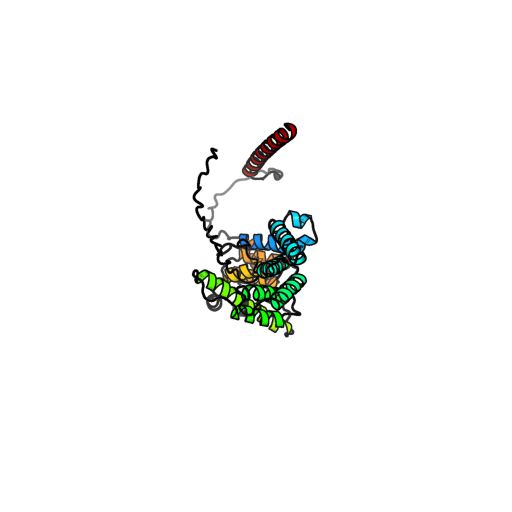379 N N . SER A 1 303 ? 20.493 4.583 -18.714 1.00 85.75 303 SER A N 1
ATOM 2380 C CA . SER A 1 303 ? 20.839 5.596 -17.710 1.00 85.75 303 SER A CA 1
ATOM 2381 C C . SER A 1 303 ? 22.344 5.897 -17.694 1.00 85.75 303 SER A C 1
ATOM 2383 O O . SER A 1 303 ? 22.732 7.032 -17.432 1.00 85.75 303 SER A O 1
ATOM 2385 N N . ALA A 1 304 ? 23.185 4.898 -17.990 1.00 82.75 304 ALA A N 1
ATOM 2386 C CA . ALA A 1 304 ? 24.637 5.043 -18.088 1.00 82.75 304 ALA A CA 1
ATOM 2387 C C . ALA A 1 304 ? 25.094 5.693 -19.406 1.00 82.75 304 ALA A C 1
ATOM 2389 O O . ALA A 1 304 ? 26.109 6.382 -19.423 1.00 82.75 304 ALA A O 1
ATOM 2390 N N . GLU A 1 305 ? 24.348 5.499 -20.495 1.00 75.56 305 GLU A N 1
ATOM 2391 C CA . GLU A 1 305 ? 24.670 6.062 -21.813 1.00 75.56 305 GLU A CA 1
ATOM 2392 C C . GLU A 1 305 ? 24.423 7.577 -21.913 1.00 75.56 305 GLU A C 1
ATOM 2394 O O . GLU A 1 305 ? 24.930 8.203 -22.841 1.00 75.56 305 GLU A O 1
ATOM 2399 N N . GLY A 1 306 ? 23.716 8.179 -20.945 1.00 59.12 306 GLY A N 1
ATOM 2400 C CA . GLY A 1 306 ? 23.439 9.618 -20.897 1.00 59.12 306 GLY A CA 1
ATOM 2401 C C . GLY A 1 306 ? 22.725 10.144 -22.155 1.00 59.12 306 GLY A C 1
ATOM 2402 O O . GLY A 1 306 ? 22.467 9.409 -23.109 1.00 59.12 306 GLY A O 1
ATOM 2403 N N . PRO A 1 307 ? 22.354 11.431 -22.213 1.00 55.91 307 PRO A N 1
ATOM 2404 C CA . PRO A 1 307 ? 22.067 12.046 -23.495 1.00 55.91 307 PRO A CA 1
ATOM 2405 C C . PRO A 1 307 ? 23.397 12.090 -24.246 1.00 55.91 307 PRO A C 1
ATOM 2407 O O . PRO A 1 307 ? 24.256 12.910 -23.928 1.00 55.91 307 PRO A O 1
ATOM 2410 N N . LEU A 1 308 ? 23.592 11.202 -25.222 1.00 45.91 308 LEU A N 1
ATOM 2411 C CA . LEU A 1 308 ? 24.592 11.452 -26.250 1.00 45.91 308 LEU A CA 1
ATOM 2412 C C . LEU A 1 308 ? 24.247 12.814 -26.844 1.00 45.91 308 LEU A C 1
ATOM 2414 O O . LEU A 1 308 ? 23.208 12.976 -27.484 1.00 45.91 308 LEU A O 1
ATOM 2418 N N . GLU A 1 309 ? 25.114 13.774 -26.563 1.00 47.12 309 GLU A N 1
ATOM 2419 C CA . GLU A 1 309 ? 25.227 15.090 -27.163 1.00 47.12 309 GLU A CA 1
ATOM 2420 C C . GLU A 1 309 ? 25.373 14.920 -28.688 1.00 47.12 309 GLU A C 1
ATOM 2422 O O . GLU A 1 309 ? 26.457 14.993 -29.254 1.00 47.12 309 GLU A O 1
ATOM 2427 N N . LYS A 1 310 ? 24.276 14.567 -29.367 1.00 50.47 310 LYS A N 1
ATOM 2428 C CA . LYS A 1 310 ? 24.234 14.337 -30.817 1.00 50.47 310 LYS A CA 1
ATOM 2429 C C . LYS A 1 310 ? 24.038 15.625 -31.618 1.00 50.47 310 LYS A C 1
ATOM 2431 O O . LYS A 1 310 ? 24.100 15.554 -32.838 1.00 50.47 310 LYS A O 1
ATOM 2436 N N . ASP A 1 311 ? 23.913 16.769 -30.941 1.00 49.38 311 ASP A N 1
ATOM 2437 C CA . ASP A 1 311 ? 23.716 18.086 -31.558 1.00 49.38 311 ASP A CA 1
ATOM 2438 C C . ASP A 1 311 ? 24.762 19.141 -31.144 1.00 49.38 311 ASP A C 1
ATOM 2440 O O . ASP A 1 311 ? 24.594 20.318 -31.459 1.00 49.38 311 ASP A O 1
ATOM 2444 N N . ALA A 1 312 ? 25.868 18.773 -30.480 1.00 46.91 312 ALA A N 1
ATOM 2445 C CA . ALA A 1 312 ? 26.977 19.722 -30.343 1.00 46.91 312 ALA A CA 1
ATOM 2446 C C . ALA A 1 312 ? 27.667 19.902 -31.710 1.00 46.91 312 ALA A C 1
ATOM 2448 O O . ALA A 1 312 ? 28.141 18.916 -32.289 1.00 46.91 312 ALA A O 1
ATOM 2449 N N . PRO A 1 313 ? 27.754 21.136 -32.248 1.00 46.12 313 PRO A N 1
ATOM 2450 C CA . PRO A 1 313 ? 28.505 21.385 -33.463 1.00 46.12 313 PRO A CA 1
ATOM 2451 C C . PRO A 1 313 ? 29.961 20.988 -33.236 1.00 46.12 313 PRO A C 1
ATOM 2453 O O . PRO A 1 313 ? 30.621 21.441 -32.301 1.00 46.12 313 PRO A O 1
ATOM 2456 N N . ARG A 1 314 ? 30.444 20.104 -34.109 1.00 41.12 314 ARG A N 1
ATOM 2457 C CA . ARG A 1 314 ? 31.821 19.616 -34.146 1.00 41.12 314 ARG A CA 1
ATOM 2458 C C . ARG A 1 314 ? 32.770 20.825 -34.148 1.00 41.12 314 ARG A C 1
ATOM 2460 O O . ARG A 1 314 ? 32.725 21.583 -35.117 1.00 41.12 314 ARG A O 1
ATOM 2467 N N . PRO A 1 315 ? 33.623 21.031 -33.128 1.00 45.28 315 PRO A N 1
ATOM 2468 C CA . PRO A 1 315 ? 34.603 22.101 -33.190 1.00 45.28 315 PRO A CA 1
ATOM 2469 C C . PRO A 1 315 ? 35.565 21.807 -34.345 1.00 45.28 315 PRO A C 1
ATOM 2471 O O . PRO A 1 315 ? 36.164 20.729 -34.425 1.00 45.28 315 PRO A O 1
ATOM 2474 N N . GLU A 1 316 ? 35.658 22.756 -35.274 1.00 41.44 316 GLU A N 1
ATOM 2475 C CA . GLU A 1 316 ? 36.655 22.752 -36.336 1.00 41.44 316 GLU A CA 1
ATOM 2476 C C . GLU A 1 316 ? 38.051 22.633 -35.721 1.00 41.44 316 GLU A C 1
ATOM 2478 O O . GLU A 1 316 ? 38.461 23.429 -34.874 1.00 41.44 316 GLU A O 1
ATOM 2483 N N . LYS A 1 317 ? 38.792 21.615 -36.162 1.00 46.62 317 LYS A N 1
ATOM 2484 C CA . LYS A 1 317 ? 40.209 21.452 -35.845 1.00 46.62 317 LYS A CA 1
ATOM 2485 C C . LYS A 1 317 ? 40.993 22.626 -36.439 1.00 46.62 317 LYS A C 1
ATOM 2487 O O . LYS A 1 317 ? 41.121 22.713 -37.658 1.00 46.62 317 LYS A O 1
ATOM 2492 N N . LYS A 1 318 ? 41.601 23.454 -35.589 1.00 41.66 318 LYS A N 1
ATOM 2493 C CA . LYS A 1 318 ? 42.843 24.169 -35.921 1.00 41.66 318 LYS A CA 1
ATOM 2494 C C . LYS A 1 318 ? 44.010 23.476 -35.210 1.00 41.66 318 LYS A C 1
ATOM 2496 O O . LYS A 1 318 ? 43.884 23.124 -34.039 1.00 41.66 318 LYS A O 1
ATOM 2501 N N . GLY A 1 319 ? 45.065 23.202 -35.981 1.00 39.16 319 GLY A N 1
ATOM 2502 C CA . GLY A 1 319 ? 46.279 22.468 -35.593 1.00 39.16 319 GLY A CA 1
ATOM 2503 C C . GLY A 1 319 ? 47.105 23.155 -34.502 1.00 39.16 319 GLY A C 1
ATOM 2504 O O . GLY A 1 319 ? 46.930 24.350 -34.280 1.00 39.16 319 GLY A O 1
ATOM 2505 N N . GLU A 1 320 ? 47.836 22.336 -33.728 1.00 41.69 320 GLU A N 1
ATOM 2506 C CA . GLU A 1 320 ? 49.323 22.319 -33.598 1.00 41.69 320 GLU A CA 1
ATOM 2507 C C . GLU A 1 320 ? 49.867 23.532 -32.800 1.00 41.69 320 GLU A C 1
ATOM 2509 O O . GLU A 1 320 ? 49.551 24.668 -33.116 1.00 41.69 320 GLU A O 1
ATOM 2514 N N . ASP A 1 321 ? 50.595 23.421 -31.679 1.00 38.09 321 ASP A N 1
ATOM 2515 C CA . ASP A 1 321 ? 51.700 22.519 -31.326 1.00 38.09 321 ASP A CA 1
ATOM 2516 C C . ASP A 1 321 ? 51.934 22.418 -29.792 1.00 38.09 321 ASP A C 1
ATOM 2518 O O . ASP A 1 321 ? 52.024 23.438 -29.120 1.00 38.09 321 ASP A O 1
ATOM 2522 N N . SER A 1 322 ? 52.112 21.181 -29.293 1.00 39.88 322 SER A N 1
ATOM 2523 C CA . SER A 1 322 ? 53.176 20.673 -28.379 1.00 39.88 322 SER A CA 1
ATOM 2524 C C . SER A 1 322 ? 53.515 21.368 -27.011 1.00 39.88 322 SER A C 1
ATOM 2526 O O . SER A 1 322 ? 52.950 22.393 -26.661 1.00 39.88 322 SER A O 1
ATOM 2528 N N . PRO A 1 323 ? 54.345 20.773 -26.113 1.00 55.47 323 PRO A N 1
ATOM 2529 C CA . PRO A 1 323 ? 53.868 19.943 -24.997 1.00 55.47 323 PRO A CA 1
ATOM 2530 C C . PRO A 1 323 ? 54.364 20.388 -23.598 1.00 55.47 323 PRO A C 1
ATOM 2532 O O . PRO A 1 323 ? 55.471 20.897 -23.450 1.00 55.47 323 PRO A O 1
ATOM 2535 N N . SER A 1 324 ? 53.643 20.033 -22.529 1.00 39.31 324 SER A N 1
ATOM 2536 C CA . SER A 1 324 ? 54.265 19.825 -21.210 1.00 39.31 324 SER A CA 1
ATOM 2537 C C . SER A 1 324 ? 53.409 18.956 -20.286 1.00 39.31 324 SER A C 1
ATOM 2539 O O . SER A 1 324 ? 52.206 19.136 -20.122 1.00 39.31 324 SER A O 1
ATOM 2541 N N . LYS A 1 325 ? 54.080 17.964 -19.694 1.00 48.88 325 LYS A N 1
ATOM 2542 C CA . LYS A 1 325 ? 53.618 17.177 -18.551 1.00 48.88 325 LYS A CA 1
ATOM 2543 C C . LYS A 1 325 ? 53.486 18.106 -17.346 1.00 48.88 325 LYS A C 1
ATOM 2545 O O . LYS A 1 325 ? 54.468 18.754 -17.000 1.00 48.88 325 LYS A O 1
ATOM 2550 N N . GLU A 1 326 ? 52.355 18.075 -16.652 1.00 40.44 326 GLU A N 1
ATOM 2551 C CA . GLU A 1 326 ? 52.269 18.587 -15.286 1.00 40.44 326 GLU A CA 1
ATOM 2552 C C . GLU A 1 326 ? 51.281 17.772 -14.448 1.00 40.44 326 GLU A C 1
ATOM 2554 O O . GLU A 1 326 ? 50.308 17.208 -14.944 1.00 40.44 326 GLU A O 1
ATOM 2559 N N . ALA A 1 327 ? 51.653 17.625 -13.183 1.00 42.84 327 ALA A N 1
ATOM 2560 C CA . ALA A 1 327 ? 51.281 16.562 -12.271 1.00 42.84 327 ALA A CA 1
ATOM 2561 C C . ALA A 1 327 ? 49.797 16.529 -11.868 1.00 42.84 327 ALA A C 1
ATOM 2563 O O . ALA A 1 327 ? 49.148 17.559 -11.685 1.00 42.84 327 ALA A O 1
ATOM 2564 N N . GLU A 1 328 ? 49.300 15.312 -11.629 1.00 40.72 328 GLU A N 1
ATOM 2565 C CA . GLU A 1 328 ? 48.043 15.052 -10.929 1.00 40.72 328 GLU A CA 1
ATOM 2566 C C . GLU A 1 328 ? 48.027 15.766 -9.570 1.00 40.72 328 GLU A C 1
ATOM 2568 O O . GLU A 1 328 ? 48.772 15.436 -8.645 1.00 40.72 328 GLU A O 1
ATOM 2573 N N . LYS A 1 329 ? 47.146 16.760 -9.446 1.00 39.81 329 LYS A N 1
ATOM 2574 C CA . LYS A 1 329 ? 46.840 17.439 -8.187 1.00 39.81 329 LYS A CA 1
ATOM 2575 C C . LYS A 1 329 ? 45.808 16.596 -7.423 1.00 39.81 329 LYS A C 1
ATOM 2577 O O . LYS A 1 329 ? 44.799 16.212 -8.021 1.00 39.81 329 LYS A O 1
ATOM 2582 N N . PRO A 1 330 ? 46.006 16.298 -6.126 1.00 40.81 330 PRO A N 1
ATOM 2583 C CA . PRO A 1 330 ? 45.073 15.467 -5.378 1.00 40.81 330 PRO A CA 1
ATOM 2584 C C . PRO A 1 330 ? 43.692 16.126 -5.318 1.00 40.81 330 PRO A C 1
ATOM 2586 O O . PRO A 1 330 ? 43.559 17.328 -5.084 1.00 40.81 330 PRO A O 1
ATOM 2589 N N . ARG A 1 331 ? 42.659 15.308 -5.542 1.00 43.00 331 ARG A N 1
ATOM 2590 C CA . ARG A 1 331 ? 41.249 15.676 -5.393 1.00 43.00 331 ARG A CA 1
ATOM 2591 C C . ARG A 1 331 ? 41.023 16.277 -4.005 1.00 43.00 331 ARG A C 1
ATOM 2593 O O . ARG A 1 331 ? 41.147 15.585 -2.997 1.00 43.00 331 ARG A O 1
ATOM 2600 N N . ASN A 1 332 ? 40.654 17.554 -3.969 1.00 42.69 332 ASN A N 1
ATOM 2601 C CA . ASN A 1 332 ? 40.206 18.228 -2.759 1.00 42.69 332 ASN A CA 1
ATOM 2602 C C . ASN A 1 332 ? 38.973 17.502 -2.198 1.00 42.69 332 ASN A C 1
ATOM 2604 O O . ASN A 1 332 ? 37.895 17.535 -2.786 1.00 42.69 332 ASN A O 1
ATOM 2608 N N . LEU A 1 333 ? 39.135 16.891 -1.025 1.00 49.41 333 LEU A N 1
ATOM 2609 C CA . LEU A 1 333 ? 38.105 16.191 -0.243 1.00 49.41 333 LEU A CA 1
ATOM 2610 C C . LEU A 1 333 ? 37.093 17.147 0.436 1.00 49.41 333 LEU A C 1
ATOM 2612 O O . LEU A 1 333 ? 36.345 16.752 1.321 1.00 49.41 333 LEU A O 1
ATOM 2616 N N . LEU A 1 334 ? 37.072 18.413 0.014 1.00 48.72 334 LEU A N 1
ATOM 2617 C CA . LEU A 1 334 ? 36.291 19.525 0.569 1.00 48.72 334 LEU A CA 1
ATOM 2618 C C . LEU A 1 334 ? 35.486 20.244 -0.529 1.00 48.72 334 LEU A C 1
ATOM 2620 O O . LEU A 1 334 ? 35.250 21.444 -0.466 1.00 48.72 334 LEU A O 1
ATOM 2624 N N . GLY A 1 335 ? 35.050 19.504 -1.552 1.00 44.62 335 GLY A N 1
ATOM 2625 C CA . GLY A 1 335 ? 34.125 19.977 -2.591 1.00 44.62 335 GLY A CA 1
ATOM 2626 C C . GLY A 1 335 ? 32.660 20.016 -2.140 1.00 44.62 335 GLY A C 1
ATOM 2627 O O . GLY A 1 335 ? 31.771 19.727 -2.935 1.00 44.62 335 GLY A O 1
ATOM 2628 N N . GLY A 1 336 ? 32.404 20.306 -0.862 1.00 59.06 336 GLY A N 1
ATOM 2629 C CA . GLY A 1 336 ? 31.067 20.637 -0.387 1.00 59.06 336 GLY A CA 1
ATOM 2630 C C . GLY A 1 336 ? 30.765 22.081 -0.764 1.00 59.06 336 GLY A C 1
ATOM 2631 O O . GLY A 1 336 ? 31.551 22.973 -0.454 1.00 59.06 336 GLY A O 1
ATOM 2632 N N . ASP A 1 337 ? 29.654 22.306 -1.460 1.00 71.38 337 ASP A N 1
ATOM 2633 C CA . ASP A 1 337 ? 29.194 23.634 -1.858 1.00 71.38 337 ASP A CA 1
ATOM 2634 C C . ASP A 1 337 ? 29.143 24.556 -0.620 1.00 71.38 337 ASP A C 1
ATOM 2636 O O . ASP A 1 337 ? 28.413 24.306 0.344 1.00 71.38 337 ASP A O 1
ATOM 2640 N N . LEU A 1 338 ? 29.999 25.589 -0.619 1.00 76.62 338 LEU A N 1
ATOM 2641 C CA . LEU A 1 338 ? 30.300 26.492 0.506 1.00 76.62 338 LEU A CA 1
ATOM 2642 C C . LEU A 1 338 ? 29.028 27.086 1.135 1.00 76.62 338 LEU A C 1
ATOM 2644 O O . LEU A 1 338 ? 28.996 27.415 2.320 1.00 76.62 338 LEU A O 1
ATOM 2648 N N . ARG A 1 339 ? 27.952 27.166 0.348 1.00 71.06 339 ARG A N 1
ATOM 2649 C CA . ARG A 1 339 ? 26.620 27.597 0.775 1.00 71.06 339 ARG A CA 1
ATOM 2650 C C . ARG A 1 339 ? 26.056 26.722 1.897 1.00 71.06 339 ARG A C 1
ATOM 2652 O O . ARG A 1 339 ? 25.511 27.262 2.855 1.00 71.06 339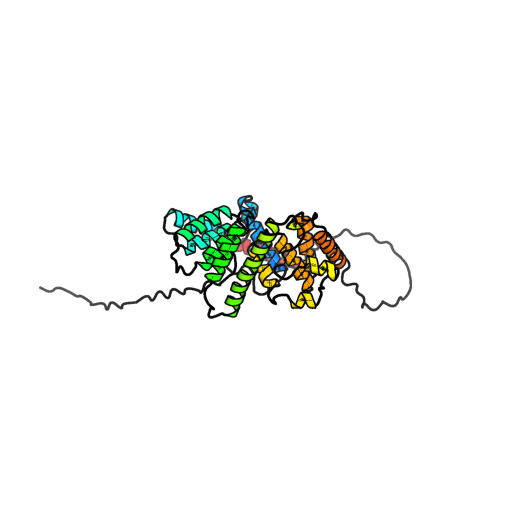 ARG A O 1
ATOM 2659 N N . PHE A 1 340 ? 26.239 25.402 1.844 1.00 75.69 340 PHE A N 1
ATOM 2660 C CA . PHE A 1 340 ? 25.751 24.497 2.892 1.00 75.69 340 PHE A CA 1
ATOM 2661 C C . PHE A 1 340 ? 26.558 24.611 4.187 1.00 75.69 340 PHE A C 1
ATOM 2663 O O . PHE A 1 340 ? 25.985 24.518 5.271 1.00 75.69 340 PHE A O 1
ATOM 2670 N N . LEU A 1 341 ? 27.863 24.885 4.091 1.00 80.12 341 LEU A N 1
ATOM 2671 C CA . LEU A 1 341 ? 28.704 25.159 5.261 1.00 80.12 341 LEU A CA 1
ATOM 2672 C C . LEU A 1 341 ? 28.281 26.452 5.967 1.00 80.12 341 LEU A C 1
ATOM 2674 O O . LEU A 1 341 ? 28.172 26.477 7.192 1.00 80.12 341 LEU A O 1
ATOM 2678 N N . VAL A 1 342 ? 27.978 27.504 5.203 1.00 86.69 342 VAL A N 1
ATOM 2679 C CA . VAL A 1 342 ? 27.504 28.781 5.757 1.00 86.69 342 VAL A CA 1
ATOM 2680 C C . VAL A 1 342 ? 26.128 28.627 6.412 1.00 86.69 342 VAL A C 1
ATOM 2682 O O . VAL A 1 342 ? 25.930 29.099 7.530 1.00 86.69 342 VAL A O 1
ATOM 2685 N N . VAL A 1 343 ? 25.190 27.921 5.770 1.00 87.94 343 VAL A N 1
ATOM 2686 C CA . VAL A 1 343 ? 23.854 27.670 6.341 1.00 87.94 343 VAL A CA 1
ATOM 2687 C C . VAL A 1 343 ? 23.941 26.826 7.616 1.00 87.94 343 VAL A C 1
ATOM 2689 O O . VAL A 1 343 ? 23.302 27.164 8.614 1.00 87.94 343 VAL A O 1
ATOM 2692 N N . GLY A 1 344 ? 24.776 25.781 7.627 1.00 90.56 344 GLY A N 1
ATOM 2693 C CA . GLY A 1 344 ? 25.009 24.958 8.817 1.00 90.56 344 GLY A CA 1
ATOM 2694 C C . GLY A 1 344 ? 25.604 25.753 9.984 1.00 90.56 344 GLY A C 1
ATOM 2695 O O . GLY A 1 344 ? 25.179 25.589 11.127 1.00 90.56 344 GLY A O 1
ATOM 2696 N N . LEU A 1 345 ? 26.530 26.672 9.698 1.00 92.38 345 LEU A N 1
ATOM 2697 C CA . LEU A 1 345 ? 27.160 27.519 10.711 1.00 92.38 345 LEU A CA 1
ATOM 2698 C C . LEU A 1 345 ? 26.174 28.535 11.311 1.00 92.38 345 LEU A C 1
ATOM 2700 O O . LEU A 1 345 ? 26.130 28.698 12.531 1.00 92.38 345 LEU A O 1
ATOM 2704 N N . ILE A 1 346 ? 25.328 29.163 10.486 1.00 92.62 346 ILE A N 1
ATOM 2705 C CA . ILE A 1 346 ? 24.287 30.093 10.962 1.00 92.62 346 ILE A CA 1
ATOM 2706 C C . ILE A 1 346 ? 23.254 29.357 11.827 1.00 92.62 346 ILE A C 1
ATOM 2708 O O . ILE A 1 346 ? 22.909 29.837 12.910 1.00 92.62 346 ILE A O 1
ATOM 2712 N N . ALA A 1 347 ? 22.803 28.174 11.397 1.00 92.38 347 ALA A N 1
ATOM 2713 C CA . ALA A 1 347 ? 21.873 27.354 12.171 1.00 92.38 347 ALA A CA 1
ATOM 2714 C C . ALA A 1 347 ? 22.471 26.940 13.529 1.00 92.38 347 ALA A C 1
ATOM 2716 O O . ALA A 1 347 ? 21.803 27.045 14.561 1.00 92.38 347 ALA A O 1
ATOM 2717 N N . GLY A 1 348 ? 23.751 26.552 13.558 1.00 94.81 348 GLY A N 1
ATOM 2718 C CA . GLY A 1 348 ? 24.464 26.212 14.792 1.00 94.81 348 GLY A CA 1
ATOM 2719 C C . GLY A 1 348 ? 24.520 27.372 15.792 1.00 94.81 348 GLY A C 1
ATOM 2720 O O . GLY A 1 348 ? 24.184 27.192 16.964 1.00 94.81 348 GLY A O 1
ATOM 2721 N N . ILE A 1 349 ? 24.857 28.583 15.329 1.00 94.88 349 ILE A N 1
ATOM 2722 C CA . ILE A 1 349 ? 24.894 29.788 16.178 1.00 94.88 349 ILE A CA 1
ATOM 2723 C C . ILE A 1 349 ? 23.512 30.077 16.777 1.00 94.88 349 ILE A C 1
ATOM 2725 O O . ILE A 1 349 ? 23.399 30.340 17.977 1.00 94.88 349 ILE A O 1
ATOM 2729 N N . PHE A 1 350 ? 22.454 29.987 15.967 1.00 94.75 350 PHE A N 1
ATOM 2730 C CA . PHE A 1 350 ? 21.089 30.252 16.423 1.00 94.75 350 PHE A CA 1
ATOM 2731 C C . PHE A 1 350 ? 20.635 29.245 17.489 1.00 94.75 350 PHE A C 1
ATOM 2733 O O . PHE A 1 350 ? 20.038 29.621 18.499 1.00 94.75 350 PHE A O 1
ATOM 2740 N N . THR A 1 351 ? 20.988 27.971 17.306 1.00 93.38 351 THR A N 1
ATOM 2741 C CA . THR A 1 351 ? 20.651 26.893 18.246 1.00 93.38 351 THR A CA 1
ATOM 2742 C C . THR A 1 351 ? 21.368 27.082 19.586 1.00 93.38 351 THR A C 1
ATOM 2744 O O . THR A 1 351 ? 20.735 27.016 20.642 1.00 93.38 351 THR A O 1
ATOM 2747 N N . CYS A 1 352 ? 22.663 27.419 19.563 1.00 94.19 352 CYS A N 1
ATOM 2748 C CA . CYS A 1 352 ? 23.427 27.743 20.771 1.00 94.19 352 CYS A CA 1
ATOM 2749 C C . CYS A 1 352 ? 22.849 28.950 21.525 1.00 94.19 352 CYS A C 1
ATOM 2751 O O . CYS A 1 352 ? 22.778 28.931 22.754 1.00 94.19 352 CYS A O 1
ATOM 2753 N N . PHE A 1 353 ? 22.385 29.980 20.812 1.00 95.75 353 PHE A N 1
ATOM 2754 C CA . PHE A 1 353 ? 21.794 31.164 21.437 1.00 95.75 353 PHE A CA 1
ATOM 2755 C C . PHE A 1 353 ? 20.471 30.853 22.158 1.00 95.75 353 PHE A C 1
ATOM 2757 O O . PHE A 1 353 ? 20.230 31.343 23.266 1.00 95.75 353 PHE A O 1
ATOM 2764 N N . ILE A 1 354 ? 19.625 30.002 21.566 1.00 94.75 354 ILE A N 1
ATOM 2765 C CA . ILE A 1 354 ? 18.370 29.550 22.188 1.00 94.75 354 ILE A CA 1
ATOM 2766 C C . ILE A 1 354 ? 18.661 28.720 23.444 1.00 94.75 354 ILE A C 1
ATOM 2768 O O . ILE A 1 354 ? 18.078 28.990 24.498 1.00 94.75 354 ILE A O 1
ATOM 2772 N N . LEU A 1 355 ? 19.601 27.773 23.363 1.00 94.88 355 LEU A N 1
ATOM 2773 C CA . LEU A 1 355 ? 20.010 26.951 24.506 1.00 94.88 355 LEU A CA 1
ATOM 2774 C C . LEU A 1 355 ? 20.572 27.807 25.646 1.00 94.88 355 LEU A C 1
ATOM 2776 O O . LEU A 1 355 ? 20.205 27.609 26.802 1.00 94.88 355 LEU A O 1
ATOM 2780 N N . GLN A 1 356 ? 21.386 28.819 25.336 1.00 95.31 356 GLN A N 1
ATOM 2781 C CA . GLN A 1 356 ? 21.922 29.736 26.342 1.00 95.31 356 GLN A CA 1
ATOM 2782 C C . GLN A 1 356 ? 20.812 30.527 27.055 1.00 95.31 356 GLN A C 1
ATOM 2784 O O . GLN A 1 356 ? 20.887 30.745 28.269 1.00 95.31 356 GLN A O 1
ATOM 2789 N N . LYS A 1 357 ? 19.763 30.947 26.332 1.00 93.50 357 LYS A N 1
ATOM 2790 C CA . LYS A 1 357 ? 18.604 31.620 26.939 1.00 93.50 357 LYS A CA 1
ATOM 2791 C C . LYS A 1 357 ? 17.777 30.687 27.818 1.00 93.50 357 LYS A C 1
ATOM 2793 O O . LYS A 1 357 ? 17.410 31.095 28.918 1.00 93.50 357 LYS A O 1
ATOM 2798 N N . GLN A 1 358 ? 17.516 29.459 27.372 1.00 91.81 358 GLN A N 1
ATOM 2799 C CA . GLN A 1 358 ? 16.801 28.468 28.182 1.00 91.81 358 GLN A CA 1
ATOM 2800 C C . GLN A 1 358 ? 17.586 28.108 29.450 1.00 91.81 358 GLN A C 1
ATOM 2802 O O . GLN A 1 358 ? 17.014 28.057 30.535 1.00 91.81 358 GLN A O 1
ATOM 2807 N N . PHE A 1 359 ? 18.908 27.969 29.342 1.00 93.00 359 PHE A N 1
ATOM 2808 C CA . PHE A 1 359 ? 19.774 27.679 30.482 1.00 93.00 359 PHE A CA 1
ATOM 2809 C C . PHE A 1 359 ? 19.798 28.823 31.509 1.00 93.00 359 PHE A C 1
ATOM 2811 O O . PHE A 1 359 ? 19.703 28.582 32.711 1.00 93.00 359 PHE A O 1
ATOM 2818 N N . LYS A 1 360 ? 19.828 30.087 31.055 1.00 91.62 360 LYS A N 1
ATOM 2819 C CA . LYS A 1 360 ? 19.693 31.254 31.948 1.00 91.62 360 LYS A CA 1
ATOM 2820 C C . LYS A 1 360 ? 18.331 31.324 32.642 1.00 91.62 360 LYS A C 1
ATOM 2822 O O . LYS A 1 360 ? 18.275 31.721 33.799 1.00 91.62 360 LYS A O 1
ATOM 2827 N N . GLN A 1 361 ? 17.245 30.955 31.960 1.00 91.50 361 GLN A N 1
ATOM 2828 C CA . GLN A 1 361 ? 15.914 30.896 32.578 1.00 91.50 361 GLN A CA 1
ATOM 2829 C C . GLN A 1 361 ? 15.799 29.780 33.620 1.00 91.50 361 GLN A C 1
ATOM 2831 O O . GLN A 1 361 ? 15.053 29.932 34.583 1.00 91.50 361 GLN A O 1
ATOM 2836 N N . TRP A 1 362 ? 16.532 28.683 33.434 1.00 87.75 362 TRP A N 1
ATOM 2837 C CA . TRP A 1 362 ? 16.564 27.569 34.375 1.00 87.75 362 TRP A CA 1
ATOM 2838 C C . TRP A 1 362 ? 17.372 27.886 35.640 1.00 87.75 362 TRP A C 1
ATOM 2840 O O . TRP A 1 362 ? 16.915 27.569 36.727 1.00 87.75 362 TRP A O 1
ATOM 2850 N N . LEU A 1 363 ? 18.517 28.570 35.513 1.00 90.12 363 LEU A N 1
ATOM 2851 C CA . LEU A 1 363 ? 19.353 28.981 36.656 1.00 90.12 363 LEU A CA 1
ATOM 2852 C C . LEU A 1 363 ? 18.857 30.239 37.391 1.00 90.12 363 LEU A C 1
ATOM 2854 O O . LEU A 1 363 ? 19.360 30.560 38.463 1.00 90.12 363 LEU A O 1
ATOM 2858 N N . GLY A 1 364 ? 17.935 30.996 36.790 1.00 76.69 364 GLY A N 1
ATOM 2859 C CA . GLY A 1 364 ? 17.330 32.196 37.379 1.00 76.69 364 GLY A CA 1
ATOM 2860 C C . GLY A 1 364 ? 16.082 31.929 38.230 1.00 76.69 364 GLY A C 1
ATOM 2861 O O . GLY A 1 364 ? 15.389 32.881 38.586 1.00 76.69 364 GLY A O 1
ATOM 2862 N N . LYS A 1 365 ? 15.776 30.658 38.503 1.00 50.44 365 LYS A N 1
ATOM 2863 C CA . LYS A 1 365 ? 14.791 30.178 39.478 1.00 50.44 365 LYS A CA 1
ATOM 2864 C C . LYS A 1 365 ? 15.524 29.354 40.523 1.00 50.44 365 LYS A C 1
ATOM 2866 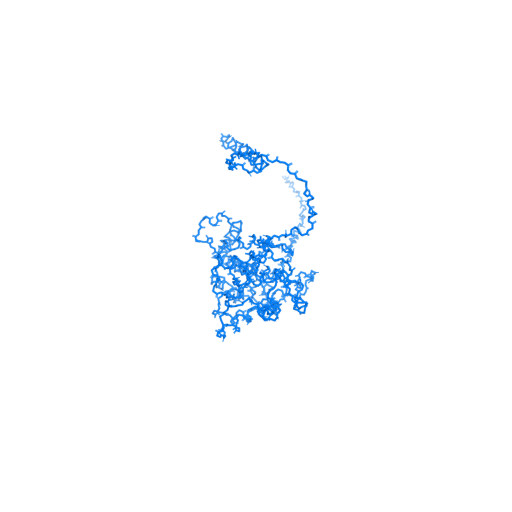O O . LYS A 1 365 ? 15.053 29.374 41.679 1.00 50.44 365 LYS A O 1
#

Secondary structure (DSSP, 8-state):
----------------------PPP---SSS--TTPPPSS-SS--HHHHHHHHHHHHHHHHHTT-HHHHHH-SSHHHHHHHHHHHHHHHHTT---HHHHHHHHHHHHHTT-HHHHHHHHHHHHHH--TT-TTHHHHHHHHHHHHHTSGGGHHHHHHHHHHHHHTPPPP-SSHHHHHHHHHHHHHHHHHHHHHHHHHTSSS-GGGS---TT--HHHHHHHH--BTTB--HHHHTTS-TTHHHHHHHHHHHSTT-HHHHHHHHHHHHHTT-HHHHHHHHHHHHHTS--TT-HHHHHHHHHHHHHHHH-----SSPPPP----------------TT-S-HHHHHHHHHHHHHHHHHHHHHHHHHHT-

pLDDT: mean 84.18, std 19.12, range [31.8, 98.5]

Foldseek 3Di:
DDDDDDDDDDPDPPPPPPPPPPVPQQLQAFLDQGPDDPQADPPHDLVSLVVSLVLLVLLLCCVVDVVSCVVRPCNCVLVVLLVVLVVCVVVVNHDLSSLLNNLSSCLSNVNLVVSLVSLVVSVVVADPLRLCQLSSLSSNLLSLLVDLVSLVVSLVSLVVSLVSQDDADPPNVSSVVNSVLSVLVSVQSVQSNVVVVDPDDPLQAADQSQHGVVVQCVPPPDDFLAGDPVSVVSGDPCNLVSLSSVCSSCSPPLSSLLVNLSVCRHNRVLVSSLVSLVCCVPVVVSVVHPVSVVNNVNSVVVVVVPPPCPPDPDPDDDDDDDDDDDDDDDDDPPPDDVVVVVVVVVVVVVVVVVVVVVVCVVVVD